Protein AF-A0A1V3L0E7-F1 (afdb_monomer)

Foldseek 3Di:
DDDDDDVPVVVVVVVVVVVLVVLLVLLVVLLVVLVVLCVVPVCLLPLAQDPDPSNVSLVSSLVSLVSSLVSLVVSVVVPPVVSPVVNLLSLLVNQLSCLSVVNHCPPPVSVVSLVVQVPDPQLASQLSSLQSVLVCLCVVRRHRNDLVSSLVSLVSSQVSVYDPCVSVCSNCVSVVNLLVVLVVVVVVPDPVSVVVNVVSVVVVVD

Organism: NCBI:txid1906745

Sequence (206 aa):
MMKTFNSLKAFFVVFAFCSFSAIAQTADELFKQAEDIISNKAYIISISIPEGGDREIFYEMLRLYEQAFVLYQKADEKGHGKTKEEELKAKSRLLFFKRTEGKCFHSPIMESYRKEIMDSMYSDIKAELLYDEGFDYEGGFCTMKNLGAAIMRYEESCYFGGKEHLSCVMADDLKGKKARVYRKKCELGDSSACMIYSSIYQKYDK

Nearest PDB structures (foldseek):
  7v6p-assembly1_A-2  TM=4.952E-01  e=1.195E+00  Homo sapiens

Structure (mmCIF, N/CA/C/O backbone):
data_AF-A0A1V3L0E7-F1
#
_entry.id   AF-A0A1V3L0E7-F1
#
loop_
_atom_site.group_PDB
_atom_site.id
_atom_site.type_symbol
_atom_site.label_atom_id
_atom_site.label_alt_id
_atom_site.label_comp_id
_atom_site.label_asym_id
_atom_site.label_entity_id
_atom_site.label_seq_id
_atom_site.pdbx_PDB_ins_code
_atom_site.Cartn_x
_atom_site.Cartn_y
_atom_site.Cartn_z
_atom_site.occupancy
_atom_site.B_iso_or_equiv
_atom_site.auth_seq_id
_atom_site.auth_comp_id
_atom_site.auth_asym_id
_atom_site.auth_atom_id
_atom_site.pdbx_PDB_model_num
ATOM 1 N N . MET A 1 1 ? -49.444 5.329 45.427 1.00 40.28 1 MET A N 1
ATOM 2 C CA . MET A 1 1 ? -48.297 4.394 45.377 1.00 40.28 1 MET A CA 1
ATOM 3 C C . MET A 1 1 ? -47.823 4.295 43.935 1.00 40.28 1 MET A C 1
ATOM 5 O O . MET A 1 1 ? -48.555 3.781 43.099 1.00 40.28 1 MET A O 1
ATOM 9 N N . MET A 1 2 ? -46.664 4.888 43.636 1.00 32.50 2 MET A N 1
ATOM 10 C CA . MET A 1 2 ? -46.062 4.944 42.298 1.00 32.50 2 MET A CA 1
ATOM 11 C C . MET A 1 2 ? -45.525 3.570 41.877 1.00 32.50 2 MET A C 1
ATOM 13 O O . MET A 1 2 ? -44.736 2.965 42.597 1.00 32.50 2 MET A O 1
ATOM 17 N N . LYS A 1 3 ? -45.919 3.110 40.683 1.00 40.97 3 LYS A N 1
ATOM 18 C CA . LYS A 1 3 ? -45.220 2.068 39.920 1.00 40.97 3 LYS A CA 1
ATOM 19 C C . LYS A 1 3 ? -44.270 2.751 38.938 1.00 40.97 3 LYS A C 1
ATOM 21 O O . LYS A 1 3 ? -44.702 3.127 37.857 1.00 40.97 3 LYS A O 1
ATOM 26 N N . THR A 1 4 ? -42.994 2.881 39.281 1.00 42.28 4 THR A N 1
ATOM 27 C CA . THR A 1 4 ? -41.939 3.247 38.318 1.00 42.28 4 THR A CA 1
ATOM 28 C C . THR A 1 4 ? -40.601 2.671 38.765 1.00 42.28 4 THR A C 1
ATOM 30 O O . THR A 1 4 ? -39.778 3.367 39.342 1.00 42.28 4 THR A O 1
ATOM 33 N N . PHE A 1 5 ? -40.374 1.391 38.494 1.00 42.59 5 PHE A N 1
ATOM 34 C CA . PHE A 1 5 ? -39.034 0.807 38.489 1.00 42.59 5 PHE A CA 1
ATOM 35 C C . PHE A 1 5 ? -38.997 -0.223 37.367 1.00 42.59 5 PHE A C 1
ATOM 37 O O . PHE A 1 5 ? -39.396 -1.359 37.574 1.00 42.59 5 PHE A O 1
ATOM 44 N N . ASN A 1 6 ? -38.627 0.218 36.161 1.00 45.06 6 ASN A N 1
ATOM 45 C CA . ASN A 1 6 ? -38.126 -0.647 35.079 1.00 45.06 6 ASN A CA 1
ATOM 46 C C . ASN A 1 6 ? -37.491 0.125 33.900 1.00 45.06 6 ASN A C 1
ATOM 48 O O . ASN A 1 6 ? -36.971 -0.501 32.984 1.00 45.06 6 ASN A O 1
ATOM 52 N N . SER A 1 7 ? -37.446 1.464 33.910 1.00 45.72 7 SER A N 1
ATOM 53 C CA . SER A 1 7 ? -36.835 2.256 32.826 1.00 45.72 7 SER A CA 1
ATOM 54 C C . SER A 1 7 ? -35.313 2.439 32.938 1.00 45.72 7 SER A C 1
ATOM 56 O O . SER A 1 7 ? -34.675 2.828 31.963 1.00 45.72 7 SER A O 1
ATOM 58 N N . LEU A 1 8 ? -34.699 2.134 34.088 1.00 39.06 8 LEU A N 1
ATOM 59 C CA . LEU A 1 8 ? -33.284 2.457 34.326 1.00 39.06 8 LEU A CA 1
ATOM 60 C C . LEU A 1 8 ? -32.295 1.506 33.625 1.00 39.06 8 LEU A C 1
ATOM 62 O O . LEU A 1 8 ? -31.175 1.903 33.320 1.00 39.06 8 LEU A O 1
ATOM 66 N N . LYS A 1 9 ? -32.699 0.263 33.324 1.00 37.19 9 LYS A N 1
ATOM 67 C CA . LYS A 1 9 ? -31.838 -0.700 32.608 1.00 37.19 9 LYS A CA 1
ATOM 68 C C . LYS A 1 9 ? -31.820 -0.482 31.091 1.00 37.19 9 LYS A C 1
ATOM 70 O O . LYS A 1 9 ? -30.821 -0.794 30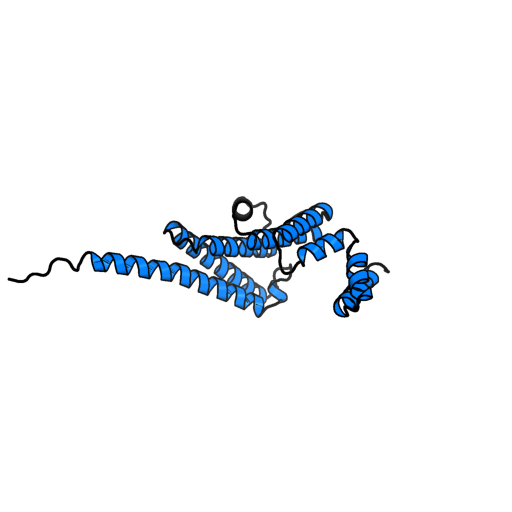.456 1.00 37.19 9 LYS A O 1
ATOM 75 N N . ALA A 1 10 ? -32.875 0.100 30.520 1.00 41.94 10 ALA A N 1
ATOM 76 C CA . ALA A 1 10 ? -32.934 0.403 29.089 1.00 41.94 10 ALA A CA 1
ATOM 77 C C . ALA A 1 10 ? -32.063 1.618 28.704 1.00 41.94 10 ALA A C 1
ATOM 79 O O . ALA A 1 10 ? -31.537 1.671 27.597 1.00 41.94 10 ALA A O 1
ATOM 80 N N . PHE A 1 11 ? -31.843 2.559 29.630 1.00 37.22 11 PHE A N 1
ATOM 81 C CA . PHE A 1 11 ? -31.055 3.769 29.366 1.00 37.22 11 PHE A CA 1
ATOM 82 C C . PHE A 1 11 ? -29.544 3.508 29.236 1.00 37.22 11 PHE A C 1
ATOM 84 O O . PHE A 1 11 ? -28.876 4.147 28.426 1.00 37.22 11 PHE A O 1
ATOM 91 N N . PHE A 1 12 ? -29.003 2.529 29.971 1.00 38.22 12 PHE A N 1
ATOM 92 C CA . PHE A 1 12 ? -27.580 2.170 29.879 1.00 38.22 12 PHE A CA 1
ATOM 93 C C . PHE A 1 12 ? -27.229 1.389 28.609 1.00 38.22 12 PHE A C 1
ATOM 95 O O . PHE A 1 12 ? -26.117 1.515 28.102 1.00 38.22 12 PHE A O 1
ATOM 102 N N . VAL A 1 13 ? -28.180 0.632 28.055 1.00 40.25 13 VAL A N 1
ATOM 103 C CA . VAL A 1 13 ? -27.964 -0.088 26.794 1.00 40.25 13 VAL A CA 1
ATOM 104 C C . VAL A 1 13 ? -27.984 0.884 25.610 1.00 40.25 13 VAL A C 1
ATOM 106 O O . VAL A 1 13 ? -27.197 0.721 24.697 1.00 40.25 13 VAL A O 1
ATOM 109 N N . VAL A 1 14 ? -28.767 1.964 25.629 1.00 41.78 14 VAL A N 1
ATOM 110 C CA . VAL A 1 14 ? -28.781 2.925 24.505 1.00 41.78 14 VAL A CA 1
ATOM 111 C C . VAL A 1 14 ? -27.539 3.839 24.487 1.00 41.78 14 VAL A C 1
ATOM 113 O O . VAL A 1 14 ? -27.023 4.147 23.417 1.00 41.78 14 VAL A O 1
ATOM 116 N N . PHE A 1 15 ? -26.981 4.215 25.645 1.00 41.91 15 PHE A N 1
ATOM 117 C CA . PHE A 1 15 ? -25.783 5.076 25.706 1.00 41.91 15 PHE A CA 1
ATOM 118 C C . PHE A 1 15 ? -24.478 4.371 25.301 1.00 41.91 15 PHE A C 1
ATOM 120 O O . PHE A 1 15 ? -23.565 5.002 24.759 1.00 41.91 15 PHE A O 1
ATOM 127 N N . ALA A 1 16 ? -24.386 3.059 25.531 1.00 46.19 16 ALA A N 1
ATOM 128 C CA . ALA A 1 16 ? -23.234 2.274 25.105 1.00 46.19 16 ALA A CA 1
ATOM 129 C C . ALA A 1 16 ? -23.175 2.182 23.570 1.00 46.19 16 ALA A C 1
ATOM 131 O O . ALA A 1 16 ? -22.144 2.466 22.980 1.00 46.19 16 ALA A O 1
ATOM 132 N N . PHE A 1 17 ? -24.295 1.914 22.895 1.00 45.59 17 PHE A N 1
ATOM 133 C CA . PHE A 1 17 ? -24.288 1.746 21.437 1.00 45.59 17 PHE A CA 1
ATOM 134 C C . PHE A 1 17 ? -24.049 3.056 20.662 1.00 45.59 17 PHE A C 1
ATOM 136 O O . PHE A 1 17 ? -23.394 3.023 19.623 1.00 45.59 17 PHE A O 1
ATOM 143 N N . CYS A 1 18 ? -24.488 4.210 21.181 1.00 49.59 18 CYS A N 1
ATOM 144 C CA . CYS A 1 18 ? -24.253 5.510 20.532 1.00 49.59 18 CYS A CA 1
ATOM 145 C C . CYS A 1 18 ? -22.807 6.018 20.659 1.00 49.59 18 CYS A C 1
ATOM 147 O O . CYS A 1 18 ? -22.344 6.786 19.818 1.00 49.59 18 CYS A O 1
ATOM 149 N N . SER A 1 19 ? -22.084 5.623 21.711 1.00 56.09 19 SER A N 1
ATOM 150 C CA . SER A 1 19 ? -20.707 6.089 21.931 1.00 56.09 19 SER A CA 1
ATOM 151 C C . SER A 1 19 ? -19.682 5.336 21.080 1.00 56.09 19 SER A C 1
ATOM 153 O O . SER A 1 19 ? -18.615 5.872 20.788 1.00 56.09 19 SER A O 1
ATOM 155 N N . PHE A 1 20 ? -20.003 4.122 20.628 1.00 61.75 20 PHE A N 1
ATOM 156 C CA . PHE A 1 20 ? -19.089 3.323 19.814 1.00 61.75 20 PHE A CA 1
ATOM 157 C C . PHE A 1 20 ? -19.222 3.581 18.309 1.00 61.75 20 PHE A C 1
ATOM 159 O O . PHE A 1 20 ? -18.204 3.634 17.621 1.00 61.75 20 PHE A O 1
ATOM 166 N N . SER A 1 21 ? -20.435 3.853 17.809 1.00 70.06 21 SER A N 1
ATOM 167 C CA . SER A 1 21 ? -20.624 4.344 16.434 1.00 70.06 21 SER A CA 1
ATOM 168 C C . SER A 1 21 ? -19.903 5.674 16.205 1.00 70.06 21 SER A C 1
ATOM 170 O O . SER A 1 21 ? -19.357 5.891 15.130 1.00 70.06 21 SER A O 1
ATOM 172 N N . ALA A 1 22 ? -19.837 6.524 17.236 1.00 81.88 22 ALA A N 1
ATOM 173 C CA . ALA A 1 22 ? -19.104 7.783 17.182 1.00 81.88 22 ALA A CA 1
ATOM 174 C C . ALA A 1 22 ? -17.588 7.577 17.007 1.00 81.88 22 ALA A C 1
ATOM 176 O O . ALA A 1 22 ? -16.974 8.313 16.249 1.00 81.88 22 ALA A O 1
ATOM 177 N N . ILE A 1 23 ? -16.984 6.561 17.643 1.00 84.25 23 ILE A N 1
ATOM 178 C CA . ILE A 1 23 ? -15.541 6.281 17.506 1.00 84.25 23 ILE A CA 1
ATOM 179 C C . ILE A 1 23 ? -15.193 5.872 16.071 1.00 84.25 23 ILE A C 1
ATOM 181 O O . ILE A 1 23 ? -14.248 6.414 15.504 1.00 84.25 23 ILE A O 1
ATOM 185 N N . ALA A 1 24 ? -15.951 4.936 15.490 1.00 84.31 24 ALA A N 1
ATOM 186 C CA . ALA A 1 24 ? -15.734 4.503 14.110 1.00 84.31 24 ALA A CA 1
ATOM 187 C C . ALA A 1 24 ? -15.989 5.649 13.119 1.00 84.31 24 ALA A C 1
ATOM 189 O O . ALA A 1 24 ? -15.183 5.873 12.227 1.00 84.31 24 ALA A O 1
ATOM 190 N N . GLN A 1 25 ? -17.038 6.446 13.341 1.00 87.75 25 GLN A N 1
ATOM 191 C CA . GLN A 1 25 ? -17.317 7.617 12.512 1.00 87.75 25 GLN A CA 1
ATOM 192 C C . GLN A 1 25 ? -16.195 8.665 12.587 1.00 87.75 25 GLN A C 1
ATOM 194 O O . GLN A 1 25 ? -15.786 9.201 11.563 1.00 87.75 25 GLN A O 1
ATOM 199 N N . THR A 1 26 ? -15.654 8.942 13.778 1.00 90.56 26 THR A N 1
ATOM 200 C CA . THR A 1 26 ? -14.492 9.834 13.912 1.00 90.56 26 THR A CA 1
ATOM 201 C C . THR A 1 26 ? -13.269 9.262 13.192 1.00 90.56 26 THR A C 1
ATOM 203 O O . THR A 1 26 ? -12.513 10.020 12.591 1.00 90.56 26 THR A O 1
ATOM 206 N N . ALA A 1 27 ? -13.068 7.941 13.218 1.00 90.62 27 ALA A N 1
ATOM 207 C CA . ALA A 1 27 ? -11.997 7.301 12.457 1.00 90.62 27 ALA A CA 1
ATOM 208 C C . ALA A 1 27 ? -12.174 7.517 10.943 1.00 90.62 27 ALA A C 1
ATOM 210 O O . ALA A 1 27 ? -11.227 7.957 10.291 1.00 90.62 27 ALA A O 1
ATOM 211 N N . ASP A 1 28 ? -13.387 7.313 10.419 1.00 90.81 28 ASP A N 1
ATOM 212 C CA . ASP A 1 28 ? -13.727 7.543 9.007 1.00 90.81 28 ASP A CA 1
ATOM 213 C C . ASP A 1 28 ? -13.493 9.004 8.594 1.00 90.81 28 ASP A C 1
ATOM 215 O O . ASP A 1 28 ? -12.938 9.280 7.530 1.00 90.81 28 ASP A O 1
ATOM 219 N N . GLU A 1 29 ? -13.878 9.958 9.444 1.00 93.56 29 GLU A N 1
ATOM 220 C CA . GLU A 1 29 ? -13.678 11.389 9.197 1.00 93.56 29 GLU A CA 1
ATOM 221 C C . GLU A 1 29 ? -12.192 11.764 9.136 1.00 93.56 29 GLU A C 1
ATOM 223 O O . GLU A 1 29 ? -11.791 12.531 8.259 1.00 93.56 29 GLU A O 1
ATOM 228 N N . LEU A 1 30 ? -11.364 11.218 10.031 1.00 93.81 30 LEU A N 1
ATOM 229 C CA . LEU A 1 30 ? -9.916 11.453 10.029 1.00 93.81 30 LEU A CA 1
ATOM 230 C C . LEU A 1 30 ? -9.234 10.787 8.832 1.00 93.81 30 LEU A C 1
ATOM 232 O O . LEU A 1 30 ? -8.379 11.403 8.196 1.00 93.81 30 LEU A O 1
ATOM 236 N N . PHE A 1 31 ? -9.625 9.553 8.503 1.00 92.06 31 PHE A N 1
ATOM 237 C CA . PHE A 1 31 ? -9.117 8.846 7.330 1.00 92.06 31 PHE A CA 1
ATOM 238 C C . PHE A 1 31 ? -9.435 9.628 6.054 1.00 92.06 31 PHE A C 1
ATOM 240 O O . PHE A 1 31 ? -8.552 9.881 5.237 1.00 92.06 31 PHE A O 1
ATOM 247 N N . LYS A 1 32 ? -10.680 10.096 5.914 1.00 92.69 32 LYS A N 1
ATOM 248 C CA . LYS A 1 32 ? -11.097 10.908 4.771 1.00 92.69 32 LYS A CA 1
ATOM 249 C C . LYS A 1 32 ? -10.327 12.224 4.678 1.00 92.69 32 LYS A C 1
ATOM 251 O O . LYS A 1 32 ? -9.909 12.587 3.587 1.00 92.69 32 LYS A O 1
ATOM 256 N N . GLN A 1 33 ? -10.084 12.908 5.797 1.00 92.81 33 GLN A N 1
ATOM 257 C CA . GLN A 1 33 ? -9.249 14.116 5.799 1.00 92.81 33 GLN A CA 1
ATOM 258 C C . GLN A 1 33 ? -7.833 13.836 5.275 1.00 92.81 33 GLN A C 1
ATOM 260 O O . GLN A 1 33 ? -7.290 14.645 4.524 1.00 92.81 33 GLN A O 1
ATOM 265 N N . ALA A 1 34 ? -7.247 12.686 5.618 1.00 90.31 34 ALA A N 1
ATOM 266 C CA . ALA A 1 34 ? -5.948 12.285 5.085 1.00 90.31 34 ALA A CA 1
ATOM 267 C C . ALA A 1 34 ? -5.998 12.032 3.562 1.00 90.31 34 ALA A C 1
ATOM 269 O O . ALA A 1 34 ? -5.144 12.535 2.829 1.00 90.31 34 ALA A O 1
ATOM 270 N N . GLU A 1 35 ? -7.022 11.328 3.066 1.00 89.06 35 GLU A N 1
ATOM 271 C CA . GLU A 1 35 ? -7.231 11.098 1.623 1.00 89.06 35 GLU A CA 1
ATOM 272 C C . GLU A 1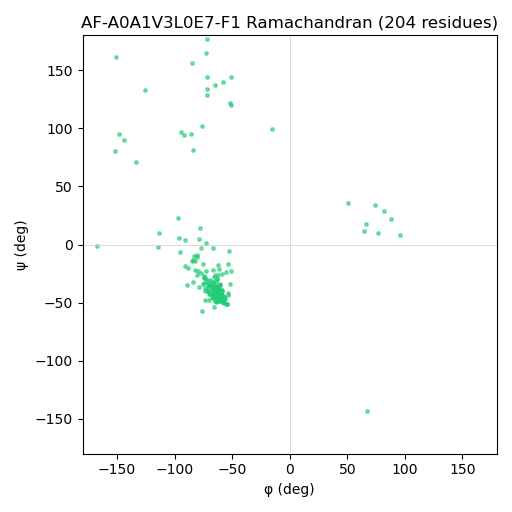 35 ? -7.503 12.401 0.848 1.00 89.06 35 GLU A C 1
ATOM 274 O O . GLU A 1 35 ? -7.031 12.575 -0.281 1.00 89.06 35 GLU A O 1
ATOM 279 N N . ASP A 1 36 ? -8.216 13.351 1.456 1.00 88.81 36 ASP A N 1
ATOM 280 C CA . ASP A 1 36 ? -8.482 14.669 0.877 1.00 88.81 36 ASP A CA 1
ATOM 281 C C . ASP A 1 36 ? -7.185 15.489 0.753 1.00 88.81 36 ASP A C 1
ATOM 283 O O . ASP A 1 36 ? -6.989 16.184 -0.248 1.00 88.81 36 ASP A O 1
ATOM 287 N N . ILE A 1 37 ? -6.259 15.386 1.717 1.00 85.31 37 ILE A N 1
ATOM 288 C CA . ILE A 1 37 ? -4.926 16.002 1.606 1.00 85.31 37 ILE A CA 1
ATOM 289 C C . ILE A 1 37 ? -4.183 15.436 0.391 1.00 85.31 37 ILE A C 1
ATOM 291 O O . ILE A 1 37 ? -3.673 16.209 -0.420 1.00 85.31 37 ILE A O 1
ATOM 295 N N . ILE A 1 38 ? -4.166 14.112 0.220 1.00 79.31 38 ILE A N 1
ATOM 296 C CA . ILE A 1 38 ? -3.487 13.444 -0.904 1.00 79.31 38 ILE A CA 1
ATOM 297 C C . ILE A 1 38 ? -4.089 13.871 -2.242 1.00 79.31 38 ILE A C 1
ATOM 299 O O . ILE A 1 38 ? -3.364 14.269 -3.156 1.00 79.31 38 ILE A O 1
ATOM 303 N N . SER A 1 39 ? -5.417 13.827 -2.347 1.00 77.00 39 SER A N 1
ATOM 304 C CA . SER A 1 39 ? -6.147 14.142 -3.579 1.00 77.00 39 SER A CA 1
ATOM 305 C C . SER A 1 39 ? -5.916 15.586 -4.030 1.00 77.00 39 SER A C 1
ATOM 307 O O . SER A 1 39 ? -5.803 15.857 -5.224 1.00 77.00 39 SER A O 1
ATOM 309 N N . ASN A 1 40 ? -5.782 16.513 -3.079 1.00 73.94 40 ASN A N 1
ATOM 310 C CA . ASN A 1 40 ? -5.521 17.925 -3.360 1.00 73.94 40 ASN A CA 1
ATOM 311 C C . ASN A 1 40 ? -4.029 18.249 -3.554 1.00 73.94 40 ASN A C 1
ATOM 313 O O . ASN A 1 40 ? -3.696 19.334 -4.038 1.00 73.94 40 ASN A O 1
ATOM 317 N N . LYS A 1 41 ? -3.119 17.339 -3.182 1.00 66.19 41 LYS A N 1
ATOM 318 C CA . LYS A 1 41 ? -1.664 17.553 -3.172 1.00 66.19 41 LYS A CA 1
ATOM 319 C C . LYS A 1 41 ? -0.930 16.378 -3.823 1.00 66.19 41 LYS A C 1
ATOM 321 O O . LYS A 1 41 ? -0.198 15.640 -3.169 1.00 66.19 41 LYS A O 1
ATOM 326 N N . ALA A 1 42 ? -1.056 16.258 -5.147 1.00 53.47 42 ALA A N 1
ATOM 327 C CA . ALA A 1 42 ? -0.481 15.166 -5.947 1.00 53.47 42 ALA A CA 1
ATOM 328 C C . ALA A 1 42 ? 1.030 14.898 -5.726 1.00 53.47 42 ALA A C 1
ATOM 330 O O . ALA A 1 42 ? 1.493 13.785 -5.968 1.00 53.47 42 ALA A O 1
ATOM 331 N N . TYR A 1 43 ? 1.807 15.877 -5.242 1.00 55.19 43 TYR A N 1
ATOM 332 C CA . TYR A 1 43 ? 3.237 15.708 -4.945 1.00 55.19 43 TYR A CA 1
ATOM 333 C C . TYR A 1 43 ? 3.524 14.922 -3.654 1.00 55.19 43 TYR A C 1
ATOM 335 O O . TYR A 1 43 ? 4.638 14.429 -3.498 1.00 55.19 43 TYR A O 1
ATOM 343 N N . ILE A 1 44 ? 2.560 14.756 -2.740 1.00 56.75 44 ILE A N 1
ATOM 344 C CA . ILE A 1 44 ? 2.723 13.958 -1.504 1.00 56.75 44 ILE A CA 1
ATOM 345 C C . ILE A 1 44 ? 2.907 12.464 -1.820 1.00 56.75 44 ILE A C 1
ATOM 347 O O . ILE A 1 44 ? 3.492 11.717 -1.041 1.00 56.75 44 ILE A O 1
ATOM 351 N N . ILE A 1 45 ? 2.466 12.042 -3.007 1.00 56.19 45 ILE A N 1
ATOM 352 C CA . ILE A 1 45 ? 2.641 10.687 -3.542 1.00 56.19 45 ILE A CA 1
ATOM 353 C C . ILE A 1 45 ? 4.056 10.509 -4.138 1.00 56.19 45 ILE A C 1
ATOM 355 O O . ILE A 1 45 ? 4.456 9.397 -4.480 1.00 56.19 45 ILE A O 1
ATOM 359 N N . SER A 1 46 ? 4.845 11.587 -4.267 1.00 52.50 46 SER A N 1
ATOM 360 C CA . SER A 1 46 ? 6.231 11.484 -4.724 1.00 52.50 46 SER A CA 1
ATOM 361 C C . SER A 1 46 ? 7.122 10.853 -3.648 1.00 52.50 46 SER A C 1
ATOM 363 O O . SER A 1 46 ? 6.944 11.038 -2.450 1.00 52.50 46 SER A O 1
ATOM 365 N N .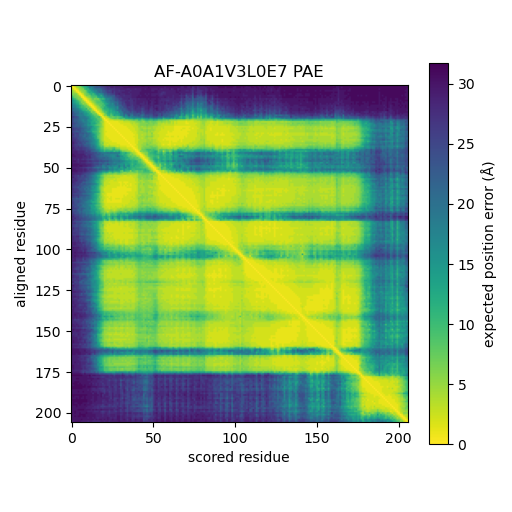 ILE A 1 47 ? 8.091 10.063 -4.101 1.00 52.62 47 ILE A N 1
ATOM 366 C CA . ILE A 1 47 ? 8.900 9.103 -3.325 1.00 52.62 47 ILE A CA 1
ATOM 367 C C . ILE A 1 47 ? 10.006 9.805 -2.512 1.00 52.62 47 ILE A C 1
ATOM 369 O O . ILE A 1 47 ? 10.964 9.198 -2.041 1.00 52.62 47 ILE A O 1
ATOM 373 N N . SER A 1 48 ? 9.894 11.119 -2.379 1.00 56.06 48 SER A N 1
ATOM 374 C CA . SER A 1 48 ? 10.799 11.995 -1.657 1.00 56.06 48 SER A CA 1
ATOM 375 C C . SER A 1 48 ? 9.975 12.776 -0.651 1.00 56.06 48 SER A C 1
ATOM 377 O O . SER A 1 48 ? 8.937 13.327 -1.016 1.00 56.06 48 SER A O 1
ATOM 379 N N . ILE A 1 49 ? 10.446 12.844 0.598 1.00 57.03 49 ILE A N 1
ATOM 380 C CA . ILE A 1 49 ? 9.844 13.718 1.608 1.00 57.03 49 ILE A CA 1
ATOM 381 C C . ILE A 1 49 ? 9.758 15.125 1.002 1.00 57.03 49 ILE A C 1
ATOM 383 O O . ILE A 1 49 ? 10.802 15.660 0.618 1.00 57.03 49 ILE A O 1
ATOM 387 N N . PRO A 1 50 ? 8.560 15.722 0.907 1.00 59.19 50 PRO A N 1
ATOM 388 C CA . PRO A 1 50 ? 8.433 17.065 0.370 1.00 59.19 50 PRO A CA 1
ATOM 389 C C . PRO A 1 50 ? 9.275 18.052 1.194 1.00 59.19 50 PRO A C 1
ATOM 391 O O . PRO A 1 50 ? 9.345 17.946 2.422 1.00 59.19 50 PRO A O 1
ATOM 394 N N . GLU A 1 51 ? 9.947 18.995 0.538 1.00 57.69 51 GLU A N 1
ATOM 395 C CA . GLU A 1 51 ? 10.738 20.027 1.216 1.00 57.69 51 GLU A CA 1
ATOM 396 C C . GLU A 1 51 ? 9.864 21.228 1.628 1.00 57.69 51 GLU A C 1
ATOM 398 O O . GLU A 1 51 ? 8.812 21.490 1.049 1.00 57.69 51 GLU A O 1
ATOM 403 N N . GLY A 1 52 ? 10.297 21.993 2.635 1.00 61.41 52 GLY A N 1
ATOM 404 C CA . GLY A 1 52 ? 9.601 23.217 3.055 1.00 61.41 52 GLY A CA 1
ATOM 405 C C . GLY A 1 52 ? 8.213 22.971 3.667 1.00 61.41 52 GLY A C 1
ATOM 406 O O . GLY A 1 52 ? 8.019 22.004 4.402 1.00 61.41 52 GLY A O 1
ATOM 407 N N . GLY A 1 53 ? 7.249 23.860 3.389 1.00 56.62 53 GLY A N 1
ATOM 408 C CA . GLY A 1 53 ? 5.887 23.806 3.957 1.00 56.62 53 GLY A CA 1
ATOM 409 C C . GLY A 1 53 ? 5.088 22.551 3.581 1.00 56.62 53 GLY A C 1
ATOM 410 O O . GLY A 1 53 ? 4.146 22.171 4.269 1.00 56.62 53 GLY A O 1
ATOM 411 N N . ASP A 1 54 ? 5.514 21.845 2.538 1.00 71.75 54 ASP A N 1
ATOM 412 C CA . ASP A 1 54 ? 4.910 20.590 2.101 1.00 71.75 54 ASP A CA 1
ATOM 413 C C . ASP A 1 54 ? 5.226 19.419 3.045 1.00 71.75 54 ASP A C 1
ATOM 415 O O . ASP A 1 54 ? 4.473 18.444 3.128 1.00 71.75 54 ASP A O 1
ATOM 419 N N . ARG A 1 55 ? 6.313 19.538 3.814 1.00 76.56 55 ARG A N 1
ATOM 420 C CA . ARG A 1 55 ? 6.705 18.569 4.838 1.00 76.56 55 ARG A CA 1
ATOM 421 C C . ARG A 1 55 ? 5.722 18.532 6.004 1.00 76.56 55 ARG A C 1
ATOM 423 O O . ARG A 1 55 ? 5.436 17.464 6.538 1.00 76.56 55 ARG A O 1
ATOM 430 N N . GLU A 1 56 ? 5.221 19.694 6.412 1.00 82.62 56 GLU A N 1
ATOM 431 C CA . GLU A 1 56 ? 4.271 19.812 7.522 1.00 82.62 56 GLU A CA 1
ATOM 432 C C . GLU A 1 56 ? 2.936 19.159 7.160 1.00 82.62 56 GLU A C 1
ATOM 434 O O . GLU A 1 56 ? 2.410 18.367 7.938 1.00 82.62 56 GLU A O 1
ATOM 439 N N . ILE A 1 57 ? 2.459 19.397 5.935 1.00 83.06 57 ILE A N 1
ATOM 440 C CA . ILE A 1 57 ? 1.238 18.786 5.391 1.00 83.06 57 ILE A CA 1
ATOM 441 C C . ILE A 1 57 ? 1.379 17.259 5.321 1.00 83.06 57 ILE A C 1
ATOM 443 O O . ILE A 1 57 ? 0.461 16.525 5.689 1.00 83.06 57 ILE A O 1
ATOM 447 N N . PHE A 1 58 ? 2.543 16.761 4.895 1.00 82.88 58 PHE A N 1
ATOM 448 C CA . PHE A 1 58 ? 2.831 15.327 4.885 1.00 82.88 58 PHE A CA 1
ATOM 449 C C . PHE A 1 58 ? 2.746 14.707 6.292 1.00 82.88 58 PHE A C 1
ATOM 451 O O . PHE A 1 58 ? 2.099 13.675 6.484 1.00 82.88 58 PHE A O 1
ATOM 458 N N . TYR A 1 59 ? 3.355 15.340 7.299 1.00 85.88 59 TYR A N 1
ATOM 459 C CA . TYR A 1 59 ? 3.284 14.841 8.675 1.00 85.88 59 TYR A CA 1
ATOM 460 C C . TYR A 1 59 ? 1.890 14.982 9.291 1.00 85.88 59 TYR A C 1
ATOM 462 O O . TYR A 1 59 ? 1.496 14.144 10.103 1.00 85.88 59 TYR A O 1
ATOM 470 N N . GLU A 1 60 ? 1.120 15.996 8.899 1.00 89.31 60 GLU A N 1
ATOM 471 C CA . GLU A 1 60 ? -0.281 16.117 9.288 1.00 89.31 60 GLU A CA 1
ATOM 472 C C . GLU A 1 60 ? -1.113 14.952 8.744 1.00 89.31 60 GLU A C 1
ATOM 474 O O . GLU A 1 60 ? -1.809 14.295 9.518 1.00 89.31 60 GLU A O 1
ATOM 479 N N . MET A 1 61 ? -0.981 14.634 7.456 1.00 89.25 61 MET A N 1
ATOM 480 C CA . MET A 1 61 ? -1.630 13.472 6.844 1.00 89.25 61 MET A CA 1
ATOM 481 C C . MET A 1 61 ? -1.233 12.167 7.554 1.00 89.25 61 MET A C 1
ATOM 483 O O . MET A 1 61 ? -2.105 11.375 7.912 1.00 89.25 61 MET A O 1
ATOM 487 N N . LEU A 1 62 ? 0.060 11.946 7.816 1.00 88.19 62 LEU A N 1
ATOM 488 C CA . LEU A 1 62 ? 0.523 10.772 8.568 1.00 88.19 62 LEU A CA 1
ATOM 489 C C . LEU A 1 62 ? -0.135 10.676 9.947 1.00 88.19 62 LEU A C 1
ATOM 491 O O . LEU A 1 62 ? -0.632 9.615 10.325 1.00 88.19 62 LEU A O 1
ATOM 495 N N . ARG A 1 63 ? -0.178 11.790 10.684 1.00 91.62 63 ARG A N 1
ATOM 496 C CA . ARG A 1 63 ? -0.814 11.863 12.003 1.00 91.62 63 ARG A CA 1
ATOM 497 C C . ARG A 1 63 ? -2.303 11.525 11.925 1.00 91.62 63 ARG A C 1
ATOM 499 O O . ARG A 1 63 ? -2.806 10.840 12.813 1.00 91.62 63 ARG A O 1
ATOM 506 N N . LEU A 1 64 ? -3.008 11.987 10.893 1.00 93.81 64 LEU A N 1
ATOM 507 C CA . LEU A 1 64 ? -4.425 11.674 10.684 1.00 93.81 64 LEU A CA 1
ATOM 508 C C . LEU A 1 64 ? -4.640 10.170 10.463 1.00 93.81 64 LEU A C 1
ATOM 510 O O . LEU A 1 64 ? -5.496 9.588 11.129 1.00 93.81 64 LEU A O 1
ATOM 514 N N . TYR A 1 65 ? -3.820 9.517 9.632 1.00 92.44 65 TYR A N 1
ATOM 515 C CA . TYR A 1 65 ? -3.877 8.059 9.471 1.00 92.44 65 TYR A CA 1
ATOM 516 C C . TYR A 1 65 ? -3.573 7.306 10.768 1.00 92.44 65 TYR A C 1
ATOM 518 O O . TYR A 1 65 ? -4.262 6.339 11.084 1.00 92.44 65 TYR A O 1
ATOM 526 N N . GLU A 1 66 ? -2.572 7.739 11.543 1.00 92.06 66 GLU A N 1
ATOM 527 C CA . GLU A 1 66 ? -2.245 7.119 12.834 1.00 92.06 66 GLU A CA 1
ATOM 528 C C . GLU A 1 66 ? -3.407 7.237 13.828 1.00 92.06 66 GLU A C 1
ATOM 530 O O . GLU A 1 66 ? -3.734 6.274 14.525 1.00 92.06 66 GLU A O 1
ATOM 535 N N . GLN A 1 67 ? -4.065 8.397 13.878 1.00 93.75 67 GLN A N 1
ATOM 536 C CA . GLN A 1 67 ? -5.230 8.609 14.735 1.00 93.75 67 GLN A CA 1
ATOM 537 C C . GLN A 1 67 ? -6.427 7.768 14.290 1.00 93.75 67 GLN A C 1
ATOM 539 O O . GLN A 1 67 ? -7.042 7.115 15.135 1.00 93.75 67 GLN A O 1
ATOM 544 N N . ALA A 1 68 ? -6.730 7.740 12.989 1.00 92.62 68 ALA A N 1
ATOM 545 C CA . ALA A 1 68 ? -7.788 6.901 12.433 1.00 92.62 68 ALA A CA 1
ATOM 546 C C . ALA A 1 68 ? -7.541 5.422 12.761 1.00 92.62 68 ALA A C 1
ATOM 548 O O . ALA A 1 68 ? -8.414 4.758 13.315 1.00 92.62 68 ALA A O 1
ATOM 549 N N . PHE A 1 69 ? -6.319 4.935 12.533 1.00 92.25 69 PHE A N 1
ATOM 550 C CA . PHE A 1 69 ? -5.906 3.571 12.859 1.00 92.25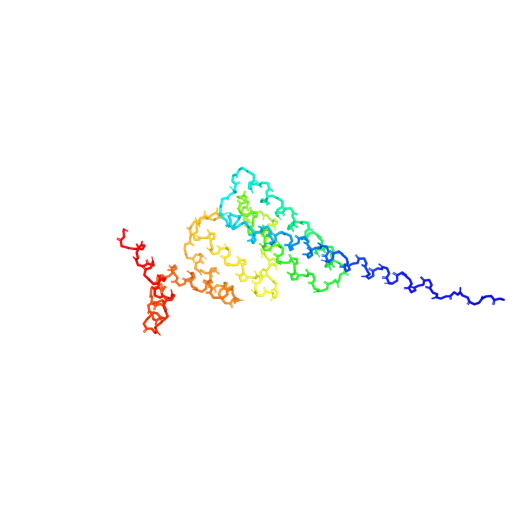 69 PHE A CA 1
ATOM 551 C C . PHE A 1 69 ? -6.156 3.212 14.333 1.00 92.25 69 PHE A C 1
ATOM 553 O O . PHE A 1 69 ? -6.814 2.211 14.618 1.00 92.25 69 PHE A O 1
ATOM 560 N N . VAL A 1 70 ? -5.702 4.043 15.278 1.00 91.56 70 VAL A N 1
ATOM 561 C CA . VAL A 1 70 ? -5.912 3.798 16.719 1.00 91.56 70 VAL A CA 1
ATOM 562 C C . VAL A 1 70 ? -7.401 3.761 17.078 1.00 91.56 70 VAL A C 1
ATOM 564 O O . VAL A 1 70 ? -7.813 2.997 17.954 1.00 91.56 70 VAL A O 1
ATOM 567 N N . LEU A 1 71 ? -8.227 4.590 16.436 1.00 91.25 71 LEU A N 1
ATOM 568 C CA . LEU A 1 71 ? -9.672 4.585 16.666 1.00 91.25 71 LEU A CA 1
ATOM 569 C C . LEU A 1 71 ? -10.343 3.345 16.067 1.00 91.25 71 LEU A C 1
ATOM 571 O O . LEU A 1 71 ? -11.193 2.761 16.739 1.00 91.25 71 LEU A O 1
ATOM 575 N N . TYR A 1 72 ? -9.926 2.894 14.880 1.00 91.38 72 TYR A N 1
ATOM 576 C CA . TYR A 1 72 ? -10.409 1.641 14.300 1.00 91.38 72 TYR A CA 1
ATOM 577 C C . TYR A 1 72 ? -10.081 0.439 15.184 1.00 91.38 72 TYR A C 1
ATOM 579 O O . TYR A 1 72 ? -10.978 -0.354 15.450 1.00 91.38 72 TYR A O 1
ATOM 587 N N . GLN A 1 73 ? -8.865 0.349 15.735 1.00 88.44 73 GLN A N 1
ATOM 588 C CA . GLN A 1 73 ? -8.511 -0.716 16.686 1.00 88.44 73 GLN A CA 1
ATOM 589 C C . GLN A 1 73 ? -9.429 -0.719 17.911 1.00 88.44 73 GLN A C 1
ATOM 591 O O . GLN A 1 73 ? -9.988 -1.748 18.281 1.00 88.44 73 GLN A O 1
ATOM 596 N N . LYS A 1 74 ? -9.653 0.456 18.511 1.00 88.38 74 LYS A N 1
ATOM 597 C CA . LYS A 1 74 ? -10.552 0.597 19.668 1.00 88.38 74 LYS A CA 1
ATOM 598 C C . LYS A 1 74 ? -12.002 0.253 19.343 1.00 88.38 74 LYS A C 1
ATOM 600 O O . LYS A 1 74 ? -12.750 -0.116 20.247 1.00 88.38 74 LYS A O 1
ATOM 605 N N . ALA A 1 75 ? -12.431 0.460 18.103 1.00 85.31 75 ALA A N 1
ATOM 606 C CA . ALA A 1 75 ? -13.771 0.110 17.656 1.00 85.31 75 ALA A CA 1
ATOM 607 C C . ALA A 1 75 ? -13.892 -1.400 17.367 1.00 85.31 75 ALA A C 1
ATOM 609 O O . ALA A 1 75 ? -14.907 -2.002 17.730 1.00 85.31 75 ALA A O 1
ATOM 610 N N . ASP A 1 76 ? -12.842 -2.021 16.821 1.00 83.50 76 ASP A N 1
ATOM 611 C CA . ASP A 1 76 ? -12.758 -3.464 16.555 1.00 83.50 76 ASP A CA 1
ATOM 612 C C . ASP A 1 76 ? -12.753 -4.288 17.847 1.00 83.50 76 ASP A C 1
ATOM 614 O O . ASP A 1 76 ? -13.568 -5.196 18.006 1.00 83.50 76 ASP A O 1
ATOM 618 N N . GLU A 1 77 ? -11.951 -3.884 18.841 1.00 83.00 77 GLU A N 1
ATOM 619 C CA . GLU A 1 77 ? -11.924 -4.482 20.189 1.00 83.00 77 GLU A CA 1
ATOM 620 C C . GLU A 1 77 ? -13.303 -4.499 20.868 1.00 83.00 77 GLU A C 1
ATOM 622 O O . GLU A 1 77 ? -13.570 -5.312 21.754 1.00 83.00 77 GLU A O 1
ATOM 627 N N . LYS A 1 78 ? -14.198 -3.599 20.451 1.00 79.25 78 LYS A N 1
ATOM 628 C CA . LYS A 1 78 ? -15.562 -3.469 20.973 1.00 79.25 78 LYS A CA 1
ATOM 629 C C . LYS A 1 78 ? -16.614 -4.193 20.128 1.00 79.25 78 LYS A C 1
ATOM 631 O O . LYS A 1 78 ? -17.799 -4.098 20.442 1.00 79.25 78 LYS A O 1
ATOM 636 N N . GLY A 1 79 ? -16.205 -4.941 19.100 1.00 70.88 79 GLY A N 1
ATOM 637 C CA . GLY A 1 79 ? -17.066 -5.839 18.327 1.00 70.88 79 GLY A CA 1
ATOM 638 C C . GLY A 1 79 ? -17.784 -5.201 17.134 1.00 70.88 79 GLY A C 1
ATOM 639 O O . GLY A 1 79 ? -18.800 -5.731 16.679 1.00 70.88 79 GLY A O 1
ATOM 640 N N . HIS A 1 80 ? -17.294 -4.080 16.602 1.00 66.69 80 HIS A N 1
ATOM 641 C CA . HIS A 1 80 ? -17.880 -3.453 15.415 1.00 66.69 80 HIS A CA 1
ATOM 642 C C . HIS A 1 80 ? -17.352 -4.092 14.127 1.00 66.69 80 HIS A C 1
ATOM 644 O O . HIS A 1 80 ? -16.513 -3.517 13.465 1.00 66.69 80 HIS A O 1
ATOM 650 N N . GLY A 1 81 ? -17.881 -5.239 13.695 1.00 56.31 81 GLY A N 1
ATOM 651 C CA . GLY A 1 81 ? -17.346 -6.019 12.557 1.00 56.31 81 GLY A CA 1
ATOM 652 C C . GLY A 1 81 ? -17.126 -5.315 11.194 1.00 56.31 81 GLY A C 1
ATOM 653 O O . GLY A 1 81 ? -16.565 -5.937 10.300 1.00 56.31 81 GLY A O 1
ATOM 654 N N . LYS A 1 82 ? -17.518 -4.042 11.010 1.00 63.28 82 LYS A N 1
ATOM 655 C CA . LYS A 1 82 ? -17.123 -3.200 9.859 1.00 63.28 82 LYS A CA 1
ATOM 656 C C . LYS A 1 82 ? -15.754 -2.514 10.012 1.00 63.28 82 LYS A C 1
ATOM 658 O O . LYS A 1 82 ? -15.262 -1.953 9.045 1.00 63.28 82 LYS A O 1
ATOM 663 N N . THR A 1 83 ? -15.134 -2.540 11.189 1.00 77.31 83 THR A N 1
ATOM 664 C CA . THR A 1 83 ? -13.910 -1.774 11.480 1.00 77.31 83 THR A CA 1
ATOM 665 C C . THR A 1 83 ? -12.644 -2.456 11.008 1.00 77.31 83 THR A C 1
ATOM 667 O O . THR A 1 83 ? -11.647 -1.774 10.803 1.00 77.31 83 THR A O 1
ATOM 670 N N . LYS A 1 84 ? -12.660 -3.781 10.807 1.00 88.44 84 LYS A N 1
ATOM 671 C CA . LYS A 1 84 ? -11.427 -4.503 10.492 1.00 88.44 84 LYS A CA 1
ATOM 672 C C . LYS A 1 84 ? -10.885 -4.198 9.100 1.00 88.44 84 LYS A C 1
ATOM 674 O O . LYS A 1 84 ? -9.680 -4.057 8.932 1.00 88.44 84 LYS A O 1
ATOM 679 N N . GLU A 1 85 ? -11.765 -4.100 8.110 1.00 90.50 85 GLU A N 1
ATOM 680 C CA . GLU A 1 85 ? -11.381 -3.714 6.750 1.00 90.50 85 GLU A CA 1
ATOM 681 C C . GLU A 1 85 ? -10.741 -2.318 6.740 1.00 90.50 85 GLU A C 1
ATOM 683 O O . GLU A 1 85 ? -9.643 -2.141 6.219 1.00 90.50 85 GLU A O 1
ATOM 688 N N . GLU A 1 86 ? -11.381 -1.349 7.396 1.00 91.00 86 GLU A N 1
ATOM 689 C CA . GLU A 1 86 ? -10.902 0.034 7.471 1.00 91.00 86 GLU A CA 1
ATOM 690 C C . GLU A 1 86 ? -9.616 0.172 8.305 1.00 91.00 86 GLU A C 1
ATOM 692 O O . GLU A 1 86 ? -8.696 0.898 7.924 1.00 91.00 86 GLU A O 1
ATOM 697 N N . GLU A 1 87 ? -9.475 -0.604 9.386 1.00 92.00 87 GLU A N 1
ATOM 698 C CA . GLU A 1 87 ? -8.216 -0.718 10.131 1.00 92.00 87 GLU A CA 1
ATOM 699 C C . GLU A 1 87 ? -7.076 -1.185 9.213 1.00 92.00 87 GLU A C 1
ATOM 701 O O . GLU A 1 87 ? -5.975 -0.628 9.242 1.00 92.00 87 GLU A O 1
ATOM 706 N N . LEU A 1 88 ? -7.328 -2.204 8.386 1.00 93.06 88 LEU A N 1
ATOM 707 C CA . LEU A 1 88 ? -6.337 -2.754 7.462 1.00 93.06 88 LEU A CA 1
ATOM 708 C C . LEU A 1 88 ? -6.026 -1.786 6.310 1.00 93.06 88 LEU A C 1
ATOM 710 O O . LEU A 1 88 ? -4.859 -1.683 5.924 1.00 93.06 88 LEU A O 1
ATOM 714 N N . LYS A 1 89 ? -7.007 -1.019 5.815 1.00 91.62 89 LYS A N 1
ATOM 715 C CA . LYS A 1 89 ? -6.776 0.080 4.856 1.00 91.62 89 LYS A CA 1
ATOM 716 C C . LYS A 1 89 ? -5.871 1.153 5.458 1.00 91.62 89 LYS A C 1
ATOM 718 O O . LYS A 1 89 ? -4.881 1.541 4.836 1.00 91.62 89 LYS A O 1
ATOM 723 N N . ALA A 1 90 ? -6.142 1.576 6.695 1.00 91.62 90 ALA A N 1
ATOM 724 C CA . ALA A 1 90 ? -5.295 2.524 7.419 1.00 91.62 90 ALA A CA 1
ATOM 725 C C . ALA A 1 90 ? -3.872 1.986 7.629 1.00 91.62 90 ALA A C 1
ATOM 727 O O . ALA A 1 90 ? -2.908 2.717 7.401 1.00 91.62 90 ALA A O 1
ATOM 728 N N . LYS A 1 91 ? -3.707 0.700 7.973 1.00 91.88 91 LYS A N 1
ATOM 729 C CA . LYS A 1 91 ? -2.378 0.062 8.042 1.00 91.88 91 LYS A CA 1
ATOM 730 C C . LYS A 1 91 ? -1.653 0.082 6.702 1.00 91.88 91 LYS A C 1
ATOM 732 O O . LYS A 1 91 ? -0.474 0.423 6.679 1.00 91.88 91 LYS A O 1
ATOM 737 N N . SER A 1 92 ? -2.336 -0.252 5.606 1.00 91.38 92 SER A N 1
ATOM 738 C CA . SER A 1 92 ? -1.757 -0.223 4.256 1.00 91.38 92 SER A CA 1
ATOM 739 C C . SER A 1 92 ? -1.238 1.177 3.901 1.00 91.38 92 SER A C 1
ATOM 741 O O . SER A 1 92 ? -0.076 1.342 3.529 1.00 91.38 92 SER A O 1
ATOM 743 N N . ARG A 1 93 ? -2.046 2.220 4.146 1.00 89.31 93 ARG A N 1
ATOM 744 C CA . ARG A 1 93 ? -1.641 3.624 3.949 1.00 89.31 93 ARG A CA 1
ATOM 745 C C . ARG A 1 93 ? -0.459 4.027 4.825 1.00 89.31 93 ARG A C 1
ATOM 747 O O . ARG A 1 93 ? 0.482 4.650 4.337 1.00 89.31 93 ARG A O 1
ATOM 754 N N . LEU A 1 94 ? -0.466 3.644 6.101 1.00 89.62 94 LEU A N 1
ATOM 755 C CA . LEU A 1 94 ? 0.661 3.902 6.995 1.00 89.62 94 LEU A CA 1
ATOM 756 C C . LEU A 1 94 ? 1.940 3.228 6.494 1.00 89.62 94 LEU A C 1
ATOM 758 O O . LEU A 1 94 ? 2.981 3.877 6.490 1.00 89.62 94 LEU A O 1
ATOM 762 N N . LEU A 1 95 ? 1.875 1.975 6.035 1.00 88.56 95 LEU A N 1
ATOM 763 C CA . LEU A 1 95 ? 3.024 1.277 5.449 1.00 88.56 95 LEU A CA 1
ATOM 764 C C . LEU A 1 95 ? 3.592 2.047 4.247 1.00 88.56 95 LEU A C 1
ATOM 766 O O . LEU A 1 95 ? 4.797 2.301 4.204 1.00 88.56 95 LEU A O 1
ATOM 770 N N . PHE A 1 96 ? 2.727 2.489 3.329 1.00 85.06 96 PHE A N 1
ATOM 771 C CA . PHE A 1 96 ? 3.118 3.282 2.159 1.00 85.06 96 PHE A CA 1
ATOM 772 C C . PHE A 1 96 ? 3.850 4.577 2.541 1.00 85.06 96 PHE A C 1
ATOM 774 O O . PHE A 1 96 ? 4.915 4.869 1.994 1.00 85.06 96 PHE A O 1
ATOM 781 N N . PHE A 1 97 ? 3.303 5.361 3.475 1.00 82.81 97 PHE A N 1
ATOM 782 C CA . PHE A 1 97 ? 3.844 6.688 3.793 1.00 82.81 97 PHE A CA 1
ATOM 783 C C . PHE A 1 97 ? 5.010 6.659 4.784 1.00 82.81 97 PHE A C 1
ATOM 785 O O . PHE A 1 97 ? 5.934 7.461 4.656 1.00 82.81 97 PHE A O 1
ATOM 792 N N . LYS A 1 98 ? 5.034 5.713 5.730 1.00 78.44 98 LYS A N 1
ATOM 793 C CA . LYS A 1 98 ? 6.202 5.495 6.606 1.00 78.44 98 LYS A CA 1
ATOM 794 C C . LYS A 1 98 ? 7.429 5.123 5.779 1.00 78.44 98 LYS A C 1
ATOM 796 O O . LYS A 1 98 ? 8.536 5.565 6.084 1.00 78.44 98 LYS A O 1
ATOM 801 N N . ARG A 1 99 ? 7.235 4.385 4.683 1.00 74.75 99 ARG A N 1
ATOM 802 C CA . ARG A 1 99 ? 8.285 4.156 3.691 1.00 74.75 99 ARG A CA 1
ATOM 803 C C . ARG A 1 99 ? 8.804 5.466 3.095 1.00 74.75 99 ARG A C 1
ATOM 805 O O . ARG A 1 99 ? 10.016 5.618 2.986 1.00 74.75 99 ARG A O 1
ATOM 812 N N . THR A 1 100 ? 7.932 6.408 2.732 1.00 69.69 100 THR A N 1
ATOM 813 C CA . THR A 1 100 ? 8.342 7.722 2.197 1.00 69.69 100 THR A CA 1
ATOM 814 C C . THR A 1 100 ? 9.150 8.536 3.217 1.00 69.69 100 THR A C 1
ATOM 816 O O . THR A 1 100 ? 10.017 9.313 2.829 1.00 69.69 100 THR A O 1
ATOM 819 N N . GLU A 1 101 ? 8.967 8.303 4.524 1.00 70.56 101 GLU A N 1
ATOM 820 C CA . GLU A 1 101 ? 9.852 8.826 5.585 1.00 70.56 101 GLU A CA 1
ATOM 821 C C . GLU A 1 101 ? 11.231 8.131 5.660 1.00 70.56 101 GLU A C 1
ATOM 823 O O . GLU A 1 101 ? 12.025 8.429 6.555 1.00 70.56 101 GLU A O 1
ATOM 828 N N . GLY A 1 102 ? 11.520 7.163 4.786 1.00 66.50 102 GLY A N 1
ATOM 829 C CA . GLY A 1 102 ? 12.713 6.314 4.848 1.00 66.50 102 GLY A CA 1
ATOM 830 C C . GLY A 1 102 ? 12.639 5.206 5.907 1.00 66.50 102 GLY A C 1
ATOM 831 O O . GLY A 1 102 ? 13.648 4.557 6.188 1.00 66.50 102 GLY A O 1
ATOM 832 N N . LYS A 1 103 ? 11.468 4.965 6.519 1.00 69.44 103 LYS A N 1
ATOM 833 C CA . LYS A 1 103 ? 11.255 3.867 7.477 1.00 69.44 103 LYS A CA 1
ATOM 834 C C . LYS A 1 103 ? 10.742 2.640 6.730 1.00 69.44 103 LYS A C 1
ATOM 836 O O . LYS A 1 103 ? 9.548 2.485 6.498 1.00 69.44 103 LYS A O 1
ATOM 841 N N . CYS A 1 104 ? 11.664 1.766 6.353 1.00 69.94 104 CYS A N 1
ATOM 842 C CA . CYS A 1 104 ? 11.353 0.560 5.592 1.00 69.94 104 CYS A CA 1
ATOM 843 C C . CYS A 1 104 ? 10.639 -0.521 6.411 1.00 69.94 104 CYS A C 1
ATOM 845 O O . CYS A 1 104 ? 10.654 -0.501 7.645 1.00 69.94 104 CYS A O 1
ATOM 847 N N . PHE A 1 105 ? 10.056 -1.500 5.707 1.00 65.88 105 PHE A N 1
ATOM 848 C CA . PHE A 1 105 ? 9.281 -2.610 6.281 1.00 65.88 105 PHE A CA 1
ATOM 849 C C . PHE A 1 105 ? 10.009 -3.409 7.368 1.00 65.88 105 PHE A C 1
ATOM 851 O O . PHE A 1 105 ? 9.358 -4.057 8.170 1.00 65.88 105 PHE A O 1
ATOM 858 N N . HIS A 1 106 ? 11.334 -3.295 7.474 1.00 68.75 106 HIS A N 1
ATOM 859 C CA . HIS A 1 106 ? 12.164 -4.007 8.447 1.00 68.75 106 HIS A CA 1
ATOM 860 C C . HIS A 1 106 ? 11.941 -3.626 9.921 1.00 68.75 106 HIS A C 1
ATOM 862 O O . HIS A 1 106 ? 12.563 -4.214 10.807 1.00 68.75 106 HIS A O 1
ATOM 868 N N . SER A 1 107 ? 11.074 -2.656 10.222 1.00 77.12 107 SER A N 1
ATOM 869 C CA . SER A 1 107 ? 10.622 -2.454 11.598 1.00 77.12 107 SER A CA 1
ATOM 870 C C . SER A 1 107 ? 9.668 -3.586 12.014 1.00 77.12 107 SER A C 1
ATOM 872 O O . SER A 1 107 ? 8.721 -3.858 11.277 1.00 77.12 107 SER A O 1
ATOM 874 N N . PRO A 1 108 ? 9.818 -4.193 13.211 1.00 83.75 108 PRO A N 1
ATOM 875 C CA . PRO A 1 108 ? 8.927 -5.259 13.679 1.00 83.75 108 PRO A CA 1
ATOM 876 C C . PRO A 1 108 ? 7.434 -4.914 13.604 1.00 83.75 108 PRO A C 1
ATOM 878 O O . PRO A 1 108 ? 6.608 -5.780 13.327 1.00 83.75 108 PRO A O 1
ATOM 881 N N . ILE A 1 109 ? 7.081 -3.641 13.816 1.00 82.62 109 ILE A N 1
ATOM 882 C CA . ILE A 1 109 ? 5.691 -3.182 13.724 1.00 82.62 109 ILE A CA 1
ATOM 883 C C . ILE A 1 109 ? 5.180 -3.173 12.276 1.00 82.62 109 ILE A C 1
ATOM 885 O O . ILE A 1 109 ? 4.035 -3.537 12.029 1.00 82.62 109 ILE A O 1
ATOM 889 N N . MET A 1 110 ? 6.037 -2.819 11.314 1.00 83.12 110 MET A N 1
ATOM 890 C CA . MET A 1 110 ? 5.677 -2.774 9.897 1.00 83.12 110 MET A CA 1
ATOM 891 C C . MET A 1 110 ? 5.563 -4.184 9.320 1.00 83.12 110 MET A C 1
ATOM 893 O O . MET A 1 110 ? 4.598 -4.465 8.613 1.00 83.12 110 MET A O 1
ATOM 897 N N . GLU A 1 111 ? 6.456 -5.100 9.707 1.00 87.19 111 GLU A N 1
ATOM 898 C CA . GLU A 1 111 ? 6.302 -6.526 9.386 1.00 87.19 111 GLU A CA 1
ATOM 899 C C . GLU A 1 111 ? 5.021 -7.116 9.983 1.00 87.19 111 GLU A C 1
ATOM 901 O O . GLU A 1 111 ? 4.321 -7.887 9.325 1.00 87.19 111 GLU A O 1
ATOM 906 N N . SER A 1 112 ? 4.671 -6.732 11.215 1.00 89.94 112 SER A N 1
ATOM 907 C CA . SER A 1 112 ? 3.417 -7.169 11.834 1.00 89.94 112 SER A CA 1
ATOM 908 C C . SER A 1 112 ? 2.202 -6.703 11.031 1.00 89.94 112 SER A C 1
ATOM 910 O O . SER A 1 112 ? 1.299 -7.500 10.786 1.00 89.94 112 SER A O 1
ATOM 912 N N . TYR A 1 113 ? 2.171 -5.439 10.597 1.00 91.31 113 TYR A N 1
ATOM 913 C CA . TYR A 1 113 ? 1.065 -4.908 9.792 1.00 91.31 113 TYR A CA 1
ATOM 914 C C . TYR A 1 113 ? 0.983 -5.585 8.430 1.00 91.31 113 TYR A C 1
ATOM 916 O O . TYR A 1 113 ? -0.096 -6.000 8.009 1.00 91.31 113 TYR A O 1
ATOM 924 N N . ARG A 1 114 ? 2.134 -5.750 7.772 1.00 91.62 114 ARG A N 1
ATOM 925 C CA . ARG A 1 114 ? 2.255 -6.452 6.495 1.00 91.62 114 ARG A CA 1
ATOM 926 C C . ARG A 1 114 ? 1.681 -7.863 6.596 1.00 91.62 114 ARG A C 1
ATOM 928 O O . ARG A 1 114 ? 0.843 -8.246 5.783 1.00 91.62 114 ARG A O 1
ATOM 935 N N . LYS A 1 115 ? 2.106 -8.631 7.603 1.00 93.62 115 LYS A N 1
ATOM 936 C CA . LYS A 1 115 ? 1.624 -9.997 7.830 1.00 93.62 115 LYS A CA 1
ATOM 937 C C . LYS A 1 115 ? 0.110 -10.035 8.012 1.00 93.62 115 LYS A C 1
ATOM 939 O O . LYS A 1 115 ? -0.558 -10.831 7.367 1.00 93.62 115 LYS A O 1
ATOM 944 N N . GLU A 1 116 ? -0.429 -9.152 8.841 1.00 94.25 116 GLU A N 1
ATOM 945 C CA . GLU A 1 116 ? -1.862 -9.121 9.128 1.00 94.25 116 GLU A CA 1
ATOM 946 C C . GLU A 1 116 ? -2.712 -8.793 7.891 1.00 94.25 116 GLU A C 1
ATOM 948 O O . GLU A 1 116 ? -3.744 -9.425 7.669 1.00 94.25 116 GLU A O 1
ATOM 953 N N . ILE A 1 117 ? -2.259 -7.863 7.041 1.00 94.69 117 ILE A N 1
ATOM 954 C CA . ILE A 1 117 ? -2.909 -7.573 5.753 1.00 94.69 117 ILE A CA 1
ATOM 955 C C . ILE A 1 117 ? -2.875 -8.810 4.849 1.00 94.69 117 ILE A C 1
ATOM 957 O O . ILE A 1 117 ? -3.904 -9.194 4.287 1.00 94.69 117 ILE A O 1
ATOM 961 N N . MET A 1 118 ? -1.719 -9.469 4.736 1.00 95.06 118 MET A N 1
ATOM 962 C CA . MET A 1 118 ? -1.551 -10.652 3.886 1.00 95.06 118 MET A CA 1
ATOM 963 C C . MET A 1 118 ? -2.360 -11.867 4.364 1.00 95.06 118 MET A C 1
ATOM 965 O O . MET A 1 118 ? -2.864 -12.618 3.523 1.00 95.06 118 MET A O 1
ATOM 969 N N . ASP A 1 119 ? -2.552 -12.021 5.674 1.00 95.56 119 ASP A N 1
ATOM 970 C CA . ASP A 1 119 ? -3.357 -13.086 6.289 1.00 95.56 119 ASP A CA 1
ATOM 971 C C . ASP A 1 119 ? -4.873 -12.784 6.255 1.00 95.56 119 ASP A C 1
ATOM 973 O O . ASP A 1 119 ? -5.690 -13.669 6.513 1.00 95.56 119 ASP A O 1
ATOM 977 N N . SER A 1 120 ? -5.277 -11.555 5.908 1.00 93.38 120 SER A N 1
ATOM 978 C CA . SER A 1 120 ? -6.687 -11.138 5.875 1.00 93.38 120 SER A CA 1
ATOM 979 C C . SER A 1 120 ? -7.486 -11.747 4.708 1.00 93.38 120 SER A C 1
ATOM 981 O O . SER A 1 120 ? -6.946 -12.438 3.848 1.00 93.38 120 SER A O 1
ATOM 983 N N . MET A 1 121 ? -8.793 -11.484 4.628 1.00 92.62 121 MET A N 1
ATOM 984 C CA . MET A 1 121 ? -9.629 -11.891 3.483 1.00 92.62 121 MET A CA 1
ATOM 985 C C . MET A 1 121 ? -9.800 -10.799 2.409 1.00 92.62 121 MET A C 1
ATOM 987 O O . MET A 1 121 ? -10.358 -11.070 1.346 1.00 92.62 121 MET A O 1
ATOM 991 N N . TYR A 1 122 ? -9.315 -9.580 2.664 1.00 92.19 122 TYR A N 1
ATOM 992 C CA . TYR A 1 122 ? -9.572 -8.396 1.836 1.00 92.19 122 TYR A CA 1
ATOM 993 C C . TYR A 1 122 ? -8.571 -8.307 0.681 1.00 92.19 122 TYR A C 1
ATOM 995 O O . TYR A 1 122 ? -7.434 -7.861 0.840 1.00 92.19 122 TYR A O 1
ATOM 1003 N N . SER A 1 123 ? -8.977 -8.818 -0.482 1.00 91.31 123 SER A N 1
ATOM 1004 C CA . SER A 1 123 ? -8.086 -8.971 -1.642 1.00 91.31 123 SER A CA 1
ATOM 1005 C C . SER A 1 123 ? -7.629 -7.631 -2.218 1.00 91.31 123 SER A C 1
ATOM 1007 O O . SER A 1 123 ? -6.475 -7.503 -2.608 1.00 91.31 123 SER A O 1
ATOM 1009 N N . ASP A 1 124 ? -8.488 -6.618 -2.201 1.00 89.56 124 ASP A N 1
ATOM 1010 C CA . ASP A 1 124 ? -8.181 -5.253 -2.631 1.00 89.56 124 ASP A CA 1
ATOM 1011 C C . ASP A 1 124 ? -7.045 -4.626 -1.805 1.00 89.56 124 ASP A C 1
ATOM 1013 O O . ASP A 1 124 ? -6.091 -4.092 -2.375 1.00 89.56 124 ASP A O 1
ATOM 1017 N N . ILE A 1 125 ? -7.083 -4.782 -0.477 1.00 92.44 125 ILE A N 1
ATOM 1018 C CA . ILE A 1 125 ? -6.040 -4.272 0.427 1.00 92.44 125 ILE A CA 1
ATOM 1019 C C . ILE A 1 125 ? -4.719 -5.020 0.204 1.00 92.44 125 ILE A C 1
ATOM 1021 O O . ILE A 1 125 ? -3.657 -4.398 0.131 1.00 92.44 125 ILE A O 1
ATOM 1025 N N . LYS A 1 126 ? -4.767 -6.353 0.041 1.00 93.75 126 LYS A N 1
ATOM 1026 C CA . LYS A 1 126 ? -3.575 -7.149 -0.313 1.00 93.75 126 LYS A CA 1
ATOM 1027 C C . LYS A 1 126 ? -2.974 -6.685 -1.626 1.00 93.75 126 LYS A C 1
ATOM 1029 O O . LYS A 1 126 ? -1.758 -6.560 -1.740 1.00 93.75 126 LYS A O 1
ATOM 1034 N N . ALA A 1 127 ? -3.823 -6.454 -2.619 1.00 91.62 127 ALA A N 1
ATOM 1035 C CA . ALA A 1 127 ? -3.378 -6.061 -3.935 1.00 91.62 127 ALA A CA 1
ATOM 1036 C C . ALA A 1 127 ? -2.679 -4.698 -3.913 1.00 91.62 127 ALA A C 1
ATOM 1038 O O . ALA A 1 127 ? -1.654 -4.549 -4.577 1.00 91.62 127 ALA A O 1
ATOM 1039 N N . GLU A 1 128 ? -3.183 -3.731 -3.142 1.00 90.06 128 GLU A N 1
ATOM 1040 C CA . GLU A 1 128 ? -2.534 -2.427 -2.966 1.00 90.06 128 GLU A CA 1
ATOM 1041 C C . GLU A 1 128 ? -1.167 -2.557 -2.278 1.00 90.06 128 GLU A C 1
ATOM 1043 O O . GLU A 1 128 ? -0.170 -2.100 -2.832 1.00 90.06 128 GLU A O 1
ATOM 1048 N N . LEU A 1 129 ? -1.084 -3.288 -1.161 1.00 91.56 129 LEU A N 1
ATOM 1049 C CA . LEU A 1 129 ? 0.188 -3.538 -0.471 1.00 91.56 129 LEU A CA 1
ATOM 1050 C C . LEU A 1 129 ? 1.229 -4.196 -1.393 1.00 91.56 129 LEU A C 1
ATOM 1052 O O . LEU A 1 129 ? 2.387 -3.788 -1.437 1.00 91.56 129 LEU A O 1
ATOM 1056 N N . LEU A 1 130 ? 0.822 -5.215 -2.151 1.00 92.44 130 LEU A N 1
ATOM 1057 C CA . LEU A 1 130 ? 1.709 -5.918 -3.079 1.00 92.44 130 LEU A CA 1
ATOM 1058 C C . LEU A 1 130 ? 2.135 -5.039 -4.259 1.00 92.44 130 LEU A C 1
ATOM 1060 O O . LEU A 1 130 ? 3.262 -5.166 -4.734 1.00 92.44 130 LEU A O 1
ATOM 1064 N N . TYR A 1 131 ? 1.263 -4.148 -4.734 1.00 89.94 131 TYR A N 1
ATOM 1065 C CA . TYR A 1 131 ? 1.638 -3.156 -5.740 1.00 89.94 131 TYR A CA 1
ATOM 1066 C C . TYR A 1 131 ? 2.741 -2.240 -5.198 1.00 89.94 131 TYR A C 1
ATOM 1068 O O . TYR A 1 131 ? 3.765 -2.049 -5.856 1.00 89.94 131 TYR A O 1
ATOM 1076 N N . ASP A 1 132 ? 2.573 -1.749 -3.972 1.00 88.19 132 ASP A N 1
ATOM 1077 C CA . ASP A 1 132 ? 3.550 -0.881 -3.322 1.00 88.19 132 ASP A CA 1
ATOM 1078 C C . ASP A 1 132 ? 4.890 -1.587 -3.088 1.00 88.19 132 ASP A C 1
ATOM 1080 O O . ASP A 1 132 ? 5.940 -1.003 -3.358 1.00 88.19 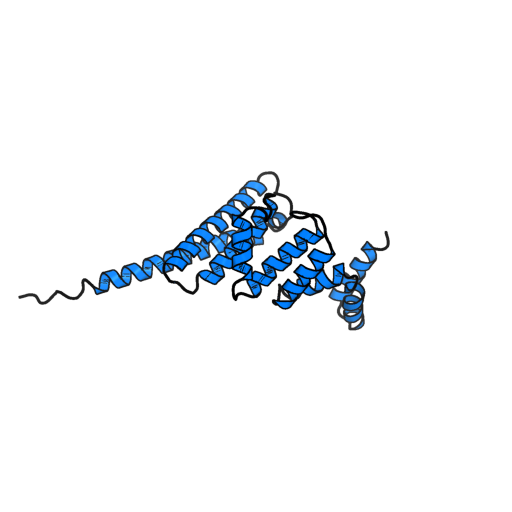132 ASP A O 1
ATOM 1084 N N . GLU A 1 133 ? 4.882 -2.854 -2.669 1.00 89.19 133 GLU A N 1
ATOM 1085 C CA . GLU A 1 133 ? 6.105 -3.661 -2.554 1.00 89.19 133 GLU A CA 1
ATOM 1086 C C . GLU A 1 133 ? 6.783 -3.901 -3.908 1.00 89.19 133 GLU A C 1
ATOM 1088 O O . GLU A 1 133 ? 8.013 -3.904 -3.999 1.00 89.19 133 GLU A O 1
ATOM 1093 N N . GLY A 1 134 ? 6.003 -4.112 -4.972 1.00 88.88 134 GLY A N 1
ATOM 1094 C CA . GLY A 1 134 ? 6.535 -4.243 -6.328 1.00 88.88 134 GLY A CA 1
ATOM 1095 C C . GLY A 1 134 ? 7.301 -2.993 -6.747 1.00 88.88 134 GLY A C 1
ATOM 1096 O O . GLY A 1 134 ? 8.429 -3.085 -7.239 1.00 88.88 134 GLY A O 1
ATOM 1097 N N . PHE A 1 135 ? 6.731 -1.831 -6.443 1.00 85.88 135 PHE A N 1
ATOM 1098 C CA . PHE A 1 135 ? 7.346 -0.533 -6.686 1.00 85.88 135 PHE A CA 1
ATOM 1099 C C . PHE A 1 135 ? 8.658 -0.345 -5.912 1.00 85.88 135 PHE A C 1
ATOM 1101 O O . PHE A 1 135 ? 9.632 0.187 -6.454 1.00 85.88 135 PHE A O 1
ATOM 1108 N N . ASP A 1 136 ? 8.742 -0.867 -4.687 1.00 84.75 136 ASP A N 1
ATOM 1109 C CA . ASP A 1 136 ? 9.976 -0.832 -3.897 1.00 84.75 136 ASP A CA 1
ATOM 1110 C C . ASP A 1 136 ? 11.099 -1.649 -4.494 1.00 84.75 136 ASP A C 1
ATOM 1112 O O . ASP A 1 136 ? 12.233 -1.174 -4.571 1.00 84.75 136 ASP A O 1
ATOM 1116 N N . TYR A 1 137 ? 10.798 -2.864 -4.935 1.00 85.31 137 TYR A N 1
ATOM 1117 C CA . TYR A 1 137 ? 11.782 -3.697 -5.611 1.00 85.31 137 TYR A CA 1
ATOM 1118 C C . TYR A 1 137 ? 12.190 -3.121 -6.969 1.00 85.31 137 TYR A C 1
ATOM 1120 O O . TYR A 1 137 ? 13.339 -3.284 -7.380 1.00 85.31 137 TYR A O 1
ATOM 1128 N N . GLU A 1 138 ? 11.293 -2.431 -7.671 1.00 84.94 138 GLU A N 1
ATOM 1129 C CA . GLU A 1 138 ? 11.598 -1.802 -8.956 1.00 84.94 138 GLU A CA 1
ATOM 1130 C C . GLU A 1 138 ? 12.538 -0.596 -8.803 1.00 84.94 138 GLU A C 1
ATOM 1132 O O . GLU A 1 138 ? 13.532 -0.481 -9.533 1.00 84.94 138 GLU A O 1
ATOM 1137 N N . GLY A 1 139 ? 12.232 0.293 -7.854 1.00 81.44 139 GLY A N 1
ATOM 1138 C CA . GLY A 1 139 ? 12.970 1.536 -7.625 1.00 81.44 139 GLY A CA 1
ATOM 1139 C C . GLY A 1 139 ? 14.150 1.415 -6.662 1.00 81.44 139 GLY A C 1
ATOM 1140 O O . GLY A 1 139 ? 15.065 2.232 -6.720 1.00 81.44 139 GLY A O 1
ATOM 1141 N N . GLY A 1 140 ? 14.176 0.379 -5.825 1.00 79.25 140 GLY A N 1
ATOM 1142 C CA . GLY A 1 140 ? 15.204 0.177 -4.807 1.00 79.25 140 GLY A CA 1
ATOM 1143 C C . GLY A 1 140 ? 15.075 1.113 -3.598 1.00 79.25 140 GLY A C 1
ATOM 1144 O O . GLY A 1 140 ? 16.092 1.552 -3.071 1.00 79.25 140 GLY A O 1
ATOM 1145 N N . PHE A 1 141 ? 13.849 1.467 -3.190 1.00 77.31 141 PHE A N 1
ATOM 1146 C CA . PHE A 1 141 ? 13.614 2.457 -2.125 1.00 77.31 141 PHE A CA 1
ATOM 1147 C C . PHE A 1 141 ? 13.866 1.891 -0.731 1.00 77.31 141 PHE A C 1
ATOM 1149 O O . PHE A 1 141 ? 14.695 2.401 0.018 1.00 77.31 141 PHE A O 1
ATOM 1156 N N . CYS A 1 142 ? 13.157 0.814 -0.397 1.00 77.31 142 CYS A N 1
ATOM 1157 C CA . CYS A 1 142 ? 13.243 0.156 0.906 1.00 77.31 142 CYS A CA 1
ATOM 1158 C C . CYS A 1 142 ? 13.826 -1.253 0.863 1.00 77.31 142 CYS A C 1
ATOM 1160 O O . CYS A 1 142 ? 13.806 -1.993 1.841 1.00 77.31 142 CYS A O 1
ATOM 1162 N N . THR A 1 143 ? 14.353 -1.607 -0.296 1.00 78.25 143 THR A N 1
ATOM 1163 C CA . THR A 1 143 ? 14.955 -2.888 -0.623 1.00 78.25 143 THR A CA 1
ATOM 1164 C C . THR A 1 143 ? 16.007 -2.631 -1.693 1.00 78.25 143 THR A C 1
ATOM 1166 O O . THR A 1 143 ? 15.983 -1.597 -2.360 1.00 78.25 143 THR A O 1
ATOM 1169 N N . MET A 1 144 ? 16.941 -3.558 -1.888 1.00 80.12 144 MET A N 1
ATOM 1170 C CA . MET A 1 144 ? 17.810 -3.475 -3.058 1.00 80.12 144 MET A CA 1
ATOM 1171 C C . MET A 1 144 ? 16.971 -3.659 -4.320 1.00 80.12 144 MET A C 1
ATOM 1173 O O . MET A 1 144 ? 16.128 -4.559 -4.384 1.00 80.12 144 MET A O 1
ATOM 1177 N N . LYS A 1 145 ? 17.238 -2.834 -5.338 1.00 84.31 145 LYS A N 1
ATOM 1178 C CA . LYS A 1 145 ? 16.581 -2.955 -6.638 1.00 84.31 145 LYS A CA 1
ATOM 1179 C C . LYS A 1 145 ? 16.674 -4.397 -7.148 1.00 84.31 145 LYS A C 1
ATOM 1181 O O . LYS A 1 145 ? 17.767 -4.925 -7.353 1.00 84.31 145 LYS A O 1
ATOM 1186 N N . ASN A 1 146 ? 15.522 -5.019 -7.370 1.00 82.06 146 ASN A N 1
ATOM 1187 C CA . ASN A 1 146 ? 15.386 -6.402 -7.804 1.00 82.06 146 ASN A CA 1
ATOM 1188 C C . ASN A 1 146 ? 14.139 -6.551 -8.684 1.00 82.06 146 ASN A C 1
ATOM 1190 O O . ASN A 1 146 ? 13.031 -6.774 -8.205 1.00 82.06 146 ASN A O 1
ATOM 1194 N N . LEU A 1 147 ? 14.332 -6.476 -10.001 1.00 80.69 147 LEU A N 1
ATOM 1195 C CA . LEU A 1 147 ? 13.226 -6.528 -10.960 1.00 80.69 147 LEU A CA 1
ATOM 1196 C C . LEU A 1 147 ? 12.464 -7.862 -10.931 1.00 80.69 147 LEU A C 1
ATOM 1198 O O . LEU A 1 147 ? 11.266 -7.879 -11.189 1.00 80.69 147 LEU A O 1
ATOM 1202 N N . GLY A 1 148 ? 13.125 -8.973 -10.585 1.00 74.25 148 GLY A N 1
ATOM 1203 C CA . GLY A 1 148 ? 12.464 -10.273 -10.445 1.00 74.25 148 GLY A CA 1
ATOM 1204 C C . GLY A 1 148 ? 11.484 -10.296 -9.272 1.00 74.25 148 GLY A C 1
ATOM 1205 O O . GLY A 1 148 ? 10.353 -10.752 -9.419 1.00 74.25 148 GLY A O 1
ATOM 1206 N N . ALA A 1 149 ? 11.889 -9.741 -8.128 1.00 82.69 149 ALA A N 1
ATOM 1207 C CA . ALA A 1 149 ? 11.006 -9.577 -6.977 1.00 82.69 149 ALA A CA 1
ATOM 1208 C C . ALA A 1 149 ? 9.869 -8.580 -7.257 1.00 82.69 149 ALA A C 1
ATOM 1210 O O . ALA A 1 149 ? 8.724 -8.867 -6.915 1.00 82.69 149 ALA A O 1
ATOM 1211 N N . ALA A 1 150 ? 10.157 -7.472 -7.952 1.00 86.56 150 ALA A N 1
ATOM 1212 C CA . ALA A 1 150 ? 9.145 -6.500 -8.374 1.00 86.56 150 ALA A CA 1
ATOM 1213 C C . ALA A 1 150 ? 8.057 -7.147 -9.241 1.00 86.56 150 ALA A C 1
ATOM 1215 O O . ALA A 1 150 ? 6.867 -7.019 -8.963 1.00 86.56 150 ALA A O 1
ATOM 1216 N N . ILE A 1 151 ? 8.476 -7.917 -10.250 1.00 83.56 151 ILE A N 1
ATOM 1217 C CA . ILE A 1 151 ? 7.590 -8.691 -11.119 1.00 83.56 151 ILE A CA 1
ATOM 1218 C C . ILE A 1 151 ? 6.678 -9.614 -10.307 1.00 83.56 151 ILE A C 1
ATOM 1220 O O . ILE A 1 151 ? 5.469 -9.587 -10.517 1.00 83.56 151 ILE A O 1
ATOM 1224 N N . MET A 1 152 ? 7.239 -10.416 -9.393 1.00 84.56 152 MET A N 1
ATOM 1225 C CA . MET A 1 152 ? 6.444 -11.358 -8.595 1.00 84.56 152 MET A CA 1
ATOM 1226 C C . MET A 1 152 ? 5.372 -10.627 -7.785 1.00 84.56 152 MET A C 1
ATOM 1228 O O . MET A 1 152 ? 4.213 -11.030 -7.795 1.00 84.56 152 MET A O 1
ATOM 1232 N N . ARG A 1 153 ? 5.730 -9.507 -7.151 1.00 92.06 153 ARG A N 1
ATOM 1233 C CA . ARG A 1 153 ? 4.791 -8.693 -6.371 1.00 92.06 153 ARG A CA 1
ATOM 1234 C C . ARG A 1 153 ? 3.690 -8.071 -7.218 1.00 92.06 153 ARG A C 1
ATOM 1236 O O . ARG A 1 153 ? 2.522 -8.140 -6.843 1.00 92.06 153 ARG A O 1
ATOM 1243 N N . TYR A 1 154 ? 4.027 -7.543 -8.389 1.00 89.12 154 TYR A N 1
ATOM 1244 C CA . TYR A 1 154 ? 3.031 -7.022 -9.320 1.00 89.12 154 TYR A CA 1
ATOM 1245 C C . TYR A 1 154 ? 2.097 -8.113 -9.871 1.00 89.12 154 TYR A C 1
ATOM 1247 O O . TYR A 1 154 ? 0.905 -7.859 -10.043 1.00 89.12 154 TYR A O 1
ATOM 1255 N N . GLU A 1 155 ? 2.586 -9.333 -10.108 1.00 86.25 155 GLU A N 1
ATOM 1256 C CA . GLU A 1 155 ? 1.738 -10.462 -10.517 1.00 86.25 155 GLU A CA 1
ATOM 1257 C C . GLU A 1 155 ? 0.820 -10.947 -9.395 1.00 86.25 155 GLU A C 1
ATOM 1259 O O . GLU A 1 155 ? -0.364 -11.179 -9.638 1.00 86.25 155 GLU A O 1
ATOM 1264 N N . GLU A 1 156 ? 1.327 -11.052 -8.167 1.00 91.25 156 GLU A N 1
ATOM 1265 C CA . GLU A 1 156 ? 0.507 -11.371 -6.994 1.00 91.25 156 GLU A CA 1
ATOM 1266 C C . GLU A 1 156 ? -0.565 -10.290 -6.778 1.00 91.25 156 GLU A C 1
ATOM 1268 O O . GLU A 1 156 ? -1.739 -10.605 -6.594 1.00 91.25 156 GLU A O 1
ATOM 1273 N N . SER A 1 157 ? -0.199 -9.010 -6.890 1.00 92.88 157 SER A N 1
ATOM 1274 C CA . SER A 1 157 ? -1.144 -7.888 -6.836 1.00 92.88 157 SER A CA 1
ATOM 1275 C C . SER A 1 157 ? -2.209 -7.981 -7.937 1.00 92.88 157 SER A C 1
ATOM 1277 O O . SER A 1 157 ? -3.401 -7.824 -7.673 1.00 92.88 157 SER A O 1
ATOM 1279 N N . CYS A 1 158 ? -1.802 -8.296 -9.171 1.00 86.19 158 CYS A N 1
ATOM 1280 C CA . CYS A 1 158 ? -2.705 -8.521 -10.300 1.00 86.19 158 CYS A CA 1
ATOM 1281 C C . CYS A 1 158 ? -3.695 -9.665 -10.021 1.00 86.19 158 CYS A C 1
ATOM 1283 O O . CYS A 1 158 ? -4.888 -9.519 -10.286 1.00 86.19 158 CYS A O 1
ATOM 1285 N N . TYR A 1 159 ? -3.222 -10.776 -9.447 1.00 87.94 159 TYR A N 1
ATOM 1286 C CA . TYR A 1 159 ? -4.055 -11.923 -9.078 1.00 87.94 159 TYR A CA 1
ATOM 1287 C C . TYR A 1 159 ? -5.150 -11.553 -8.069 1.00 87.94 159 TYR A C 1
ATOM 1289 O O . TYR A 1 159 ? -6.286 -12.002 -8.206 1.00 87.94 159 TYR A O 1
ATOM 1297 N N . PHE A 1 160 ? -4.842 -10.688 -7.099 1.00 87.19 160 PHE A N 1
ATOM 1298 C CA . PHE A 1 160 ? -5.818 -10.197 -6.120 1.00 87.19 160 PHE A CA 1
ATOM 1299 C C . PHE A 1 160 ? -6.742 -9.083 -6.648 1.00 87.19 160 PHE A C 1
ATOM 1301 O O . PHE A 1 160 ? -7.561 -8.564 -5.892 1.00 87.19 160 PHE A O 1
ATOM 1308 N N . GLY A 1 161 ? -6.654 -8.725 -7.934 1.00 79.56 161 GLY A N 1
ATOM 1309 C CA . GLY A 1 161 ? -7.499 -7.694 -8.542 1.00 79.56 161 GLY A CA 1
ATOM 1310 C C . GLY A 1 161 ? -7.017 -6.264 -8.289 1.00 79.56 161 GLY A C 1
ATOM 1311 O O . GLY A 1 161 ? -7.834 -5.347 -8.250 1.00 79.56 161 GLY A O 1
ATOM 1312 N N . GLY A 1 162 ? -5.707 -6.061 -8.109 1.00 62.91 162 GLY A N 1
ATOM 1313 C CA . GLY A 1 162 ? -5.111 -4.741 -7.878 1.00 62.91 162 GLY A CA 1
ATOM 1314 C C . GLY A 1 162 ? -5.523 -3.692 -8.907 1.00 62.91 162 GLY A C 1
ATOM 1315 O O . GLY A 1 162 ? -5.702 -4.021 -10.083 1.00 62.91 162 GLY A O 1
ATOM 1316 N N . LYS A 1 163 ? -5.683 -2.447 -8.419 1.00 56.47 163 LYS A N 1
ATOM 1317 C CA . LYS A 1 163 ? -6.198 -1.247 -9.114 1.00 56.47 163 LYS A CA 1
ATOM 1318 C C . LYS A 1 163 ? -6.223 -1.405 -10.634 1.00 56.47 163 LYS A C 1
ATOM 1320 O O . LYS A 1 163 ? -5.196 -1.261 -11.292 1.00 56.47 163 LYS A O 1
ATOM 1325 N N . GLU A 1 164 ? -7.400 -1.725 -11.171 1.00 55.59 164 GLU A N 1
ATOM 1326 C CA . GLU A 1 164 ? -7.706 -1.637 -12.607 1.00 55.59 164 GLU A CA 1
ATOM 1327 C C . GLU A 1 164 ? -6.675 -2.326 -13.528 1.00 55.59 164 GLU A C 1
ATOM 1329 O O . GLU A 1 164 ? -6.380 -1.850 -14.623 1.00 55.59 164 GLU A O 1
ATOM 1334 N N . HIS A 1 165 ? -6.101 -3.453 -13.090 1.00 61.62 165 HIS A N 1
ATOM 1335 C CA . HIS A 1 165 ? -5.060 -4.199 -13.812 1.00 61.62 165 HIS A CA 1
ATOM 1336 C C . HIS A 1 165 ? -3.723 -3.459 -14.010 1.00 61.62 165 HIS A C 1
ATOM 1338 O O . HIS A 1 165 ? -2.861 -3.955 -14.746 1.00 61.62 165 HIS A O 1
ATOM 1344 N N . LEU A 1 166 ? -3.489 -2.326 -13.338 1.00 70.06 166 LEU A N 1
ATOM 1345 C CA . LEU A 1 166 ? -2.219 -1.600 -13.416 1.00 70.06 166 LEU A CA 1
ATOM 1346 C C . LEU A 1 166 ? -1.050 -2.486 -12.973 1.00 70.06 166 LEU A C 1
ATOM 1348 O O . LEU A 1 166 ? -0.020 -2.512 -13.639 1.00 70.06 166 LEU A O 1
ATOM 1352 N N . SER A 1 167 ? -1.226 -3.292 -11.925 1.00 82.06 167 SER A N 1
ATOM 1353 C CA . SER A 1 167 ? -0.207 -4.251 -11.482 1.00 82.06 167 SER A CA 1
ATOM 1354 C C . SER A 1 167 ? 0.138 -5.271 -12.573 1.00 82.06 167 SER A C 1
ATOM 1356 O O . SER A 1 167 ? 1.309 -5.546 -12.816 1.00 82.06 167 SER A O 1
ATOM 1358 N N . CYS A 1 168 ? -0.859 -5.772 -13.313 1.00 78.62 168 CYS A N 1
ATOM 1359 C CA . CYS A 1 168 ? -0.632 -6.680 -14.443 1.00 78.62 168 CYS A CA 1
ATOM 1360 C C . CYS A 1 168 ? 0.212 -5.998 -15.531 1.00 78.62 168 CYS A C 1
ATOM 1362 O O . CYS A 1 168 ? 1.161 -6.569 -16.064 1.00 78.62 168 CYS A O 1
ATOM 1364 N N . VAL A 1 169 ? -0.116 -4.737 -15.822 1.00 78.38 169 VAL A N 1
ATOM 1365 C CA . VAL A 1 169 ? 0.600 -3.898 -16.783 1.00 78.38 169 VAL A CA 1
ATOM 1366 C C . VAL A 1 169 ? 2.050 -3.665 -16.345 1.00 78.38 169 VAL A C 1
ATOM 1368 O O . VAL A 1 169 ? 2.947 -3.765 -17.179 1.00 78.38 169 VAL A O 1
ATOM 1371 N N . MET A 1 170 ? 2.297 -3.378 -15.066 1.00 83.12 170 MET A N 1
ATOM 1372 C CA . MET A 1 170 ? 3.644 -3.177 -14.514 1.00 83.12 170 MET A CA 1
ATOM 1373 C C . MET A 1 170 ? 4.481 -4.461 -14.577 1.00 83.12 170 MET A C 1
ATOM 1375 O O . MET A 1 170 ? 5.618 -4.429 -15.048 1.00 83.12 170 MET A O 1
ATOM 1379 N N . ALA A 1 171 ? 3.904 -5.609 -14.206 1.00 83.12 171 ALA A N 1
ATOM 1380 C CA . ALA A 1 171 ? 4.556 -6.912 -14.347 1.00 83.12 171 ALA A CA 1
ATOM 1381 C C . ALA A 1 171 ? 4.942 -7.209 -15.805 1.00 83.12 171 ALA A C 1
ATOM 1383 O O . ALA A 1 171 ? 6.075 -7.610 -16.083 1.00 83.12 171 ALA A O 1
ATOM 1384 N N . ASP A 1 172 ? 4.027 -6.984 -16.751 1.00 80.00 172 ASP A N 1
ATOM 1385 C CA . ASP A 1 172 ? 4.304 -7.177 -18.175 1.00 80.00 172 ASP A CA 1
ATOM 1386 C C . ASP A 1 172 ? 5.358 -6.198 -18.710 1.00 80.00 172 ASP A C 1
ATOM 1388 O O . ASP A 1 172 ? 6.088 -6.544 -19.640 1.00 80.00 172 ASP A O 1
ATOM 1392 N N . ASP A 1 173 ? 5.489 -5.004 -18.131 1.00 80.44 173 ASP A N 1
ATOM 1393 C CA . ASP A 1 173 ? 6.527 -4.041 -18.519 1.00 80.44 173 ASP A CA 1
ATOM 1394 C C . ASP A 1 173 ? 7.910 -4.558 -18.204 1.00 80.44 173 ASP A C 1
ATOM 1396 O O . ASP A 1 173 ? 8.764 -4.678 -19.080 1.00 80.44 173 ASP A O 1
ATOM 1400 N N . LEU A 1 174 ? 8.093 -4.941 -16.943 1.00 77.81 174 LEU A N 1
ATOM 1401 C CA . LEU A 1 174 ? 9.368 -5.407 -16.432 1.00 77.81 174 LEU A CA 1
ATOM 1402 C C . LEU A 1 174 ? 9.800 -6.713 -17.104 1.00 77.81 174 LEU A C 1
ATOM 1404 O O . LEU A 1 174 ? 10.993 -6.974 -17.238 1.00 77.81 174 LEU A O 1
ATOM 1408 N N . LYS A 1 175 ? 8.844 -7.514 -17.592 1.00 73.62 175 LYS A N 1
ATOM 1409 C CA . LYS A 1 175 ? 9.108 -8.710 -18.408 1.00 73.62 175 LYS A CA 1
ATOM 1410 C C . LYS A 1 175 ? 9.461 -8.406 -19.868 1.00 73.62 175 LYS A C 1
ATOM 1412 O O . LYS A 1 175 ? 9.672 -9.346 -20.634 1.00 73.62 175 LYS A O 1
ATOM 1417 N N . GLY A 1 176 ? 9.446 -7.143 -20.294 1.00 64.56 176 GLY A N 1
ATOM 1418 C CA . GLY A 1 176 ? 9.570 -6.761 -21.703 1.00 64.56 176 GLY A CA 1
ATOM 1419 C C . GLY A 1 176 ? 8.378 -7.211 -22.562 1.00 64.56 176 GLY A C 1
ATOM 1420 O O . GLY A 1 176 ? 8.475 -7.279 -23.786 1.00 64.56 176 GLY A O 1
ATOM 1421 N N . LYS A 1 177 ? 7.241 -7.549 -21.939 1.00 62.41 177 LYS A N 1
ATOM 1422 C CA . LYS A 1 177 ? 6.007 -8.007 -22.601 1.00 62.41 177 LYS A CA 1
ATOM 1423 C C . LYS A 1 177 ? 5.053 -6.858 -22.947 1.00 62.41 177 LYS A C 1
ATOM 1425 O O . LYS A 1 177 ? 4.229 -7.038 -23.849 1.00 62.41 177 LYS A O 1
ATOM 1430 N N . LYS A 1 178 ? 5.187 -5.673 -22.326 1.00 59.78 178 LYS A N 1
ATOM 1431 C CA . LYS A 1 178 ? 4.356 -4.478 -22.606 1.00 59.78 178 LYS A CA 1
ATOM 1432 C C . LYS A 1 178 ? 4.331 -4.099 -24.083 1.00 59.78 178 LYS A C 1
ATOM 1434 O O . LYS A 1 178 ? 3.256 -3.809 -24.601 1.00 59.78 178 LYS A O 1
ATOM 1439 N N . ALA A 1 179 ? 5.471 -4.159 -24.776 1.00 56.94 179 ALA A N 1
ATOM 1440 C CA . ALA A 1 179 ? 5.521 -3.881 -26.208 1.00 56.94 179 ALA A CA 1
ATOM 1441 C C . ALA A 1 179 ? 4.507 -4.745 -26.966 1.00 56.94 179 ALA A C 1
ATOM 1443 O O . ALA A 1 179 ? 3.758 -4.231 -27.779 1.00 56.94 179 ALA A O 1
ATOM 1444 N N . ARG A 1 180 ? 4.396 -6.039 -26.652 1.00 57.47 180 ARG A N 1
ATOM 1445 C CA . ARG A 1 180 ? 3.508 -6.959 -27.373 1.00 57.47 180 ARG A CA 1
ATOM 1446 C C . ARG A 1 180 ? 2.025 -6.732 -27.048 1.00 57.47 180 ARG A C 1
ATOM 1448 O O . ARG A 1 180 ? 1.200 -6.825 -27.952 1.00 57.47 180 ARG A O 1
ATOM 1455 N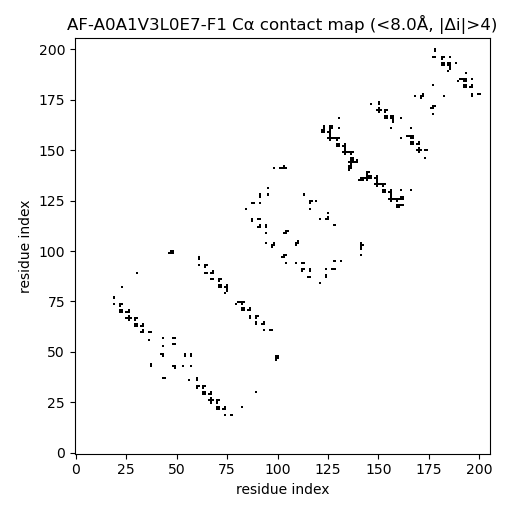 N . VAL A 1 181 ? 1.681 -6.416 -25.796 1.00 64.31 181 VAL A N 1
ATOM 1456 C CA . VAL A 1 181 ? 0.286 -6.160 -25.377 1.00 64.31 181 VAL A CA 1
ATOM 1457 C C . VAL A 1 181 ? -0.208 -4.802 -25.880 1.00 64.31 181 VAL A C 1
ATOM 1459 O O . VAL A 1 181 ? -1.277 -4.734 -26.485 1.00 64.31 181 VAL A O 1
ATOM 1462 N N . TYR A 1 182 ? 0.579 -3.738 -25.696 1.00 65.38 182 TYR A N 1
ATOM 1463 C CA . TYR A 1 182 ? 0.233 -2.400 -26.181 1.00 65.38 182 TYR A CA 1
ATOM 1464 C C . TYR A 1 182 ? 0.298 -2.303 -27.704 1.00 65.38 182 TYR A C 1
ATOM 1466 O O . TYR A 1 182 ? -0.580 -1.680 -28.290 1.00 65.38 182 TYR A O 1
ATOM 1474 N N . ARG A 1 183 ? 1.230 -3.009 -28.360 1.00 66.38 183 ARG A N 1
ATOM 1475 C CA . ARG A 1 183 ? 1.206 -3.193 -29.817 1.00 66.38 183 ARG A CA 1
ATOM 1476 C C . ARG A 1 183 ? -0.088 -3.848 -30.267 1.00 66.38 183 ARG A C 1
ATOM 1478 O O . ARG A 1 183 ? -0.736 -3.308 -31.145 1.00 66.38 183 ARG A O 1
ATOM 1485 N N . LYS A 1 184 ? -0.495 -4.966 -29.656 1.00 67.25 184 LYS A N 1
ATOM 1486 C CA . LYS A 1 184 ? -1.718 -5.676 -30.055 1.00 67.25 184 LYS A CA 1
ATOM 1487 C C . LYS A 1 184 ? -2.974 -4.825 -29.841 1.00 67.25 184 LYS A C 1
ATOM 1489 O O . LYS A 1 184 ? -3.849 -4.820 -30.693 1.00 67.25 184 LYS A O 1
ATOM 1494 N N . LYS A 1 185 ? -3.074 -4.090 -28.728 1.00 64.62 185 LYS A N 1
ATOM 1495 C CA . LYS A 1 185 ? -4.185 -3.149 -28.490 1.00 64.62 185 LYS A CA 1
ATOM 1496 C C . LYS A 1 185 ? -4.163 -1.969 -29.469 1.00 64.62 185 LYS A C 1
ATOM 1498 O O . LYS A 1 185 ? -5.210 -1.596 -29.985 1.00 64.62 185 LYS A O 1
ATOM 1503 N N . CYS A 1 186 ? -2.980 -1.441 -29.779 1.00 66.12 186 CYS A N 1
ATOM 1504 C CA . CYS A 1 186 ? -2.800 -0.397 -30.784 1.00 66.12 186 CYS A CA 1
ATOM 1505 C C . CYS A 1 186 ? -3.168 -0.879 -32.201 1.00 66.12 186 CYS A C 1
ATOM 1507 O O . CYS A 1 186 ? -3.897 -0.195 -32.911 1.00 66.12 186 CYS A O 1
ATOM 1509 N N . GLU A 1 187 ? -2.751 -2.090 -32.590 1.00 71.06 187 GLU A N 1
ATOM 1510 C CA . GLU A 1 187 ? -3.140 -2.763 -33.843 1.00 71.06 187 GLU A CA 1
ATOM 1511 C C . GLU A 1 187 ? -4.665 -2.968 -33.941 1.00 71.06 187 GLU A C 1
ATOM 1513 O O . GLU A 1 187 ? -5.207 -3.034 -35.041 1.00 71.06 187 GLU A O 1
ATOM 1518 N N . LEU A 1 188 ? -5.364 -3.031 -32.802 1.00 81.19 188 LEU A N 1
ATOM 1519 C CA . LEU A 1 188 ? -6.825 -3.108 -32.708 1.00 81.19 188 LEU A CA 1
ATOM 1520 C C . LEU A 1 188 ? -7.515 -1.731 -32.602 1.00 81.19 188 LEU A C 1
ATOM 1522 O O . LEU A 1 188 ? -8.735 -1.681 -32.461 1.00 81.19 188 LEU A O 1
ATOM 1526 N N . GLY A 1 189 ? -6.769 -0.623 -32.690 1.00 74.56 189 GLY A N 1
ATOM 1527 C CA . GLY A 1 189 ? -7.309 0.741 -32.757 1.00 74.56 189 GLY A CA 1
ATOM 1528 C C . GLY A 1 189 ? -7.399 1.500 -31.428 1.00 74.56 189 GLY A C 1
ATOM 1529 O O . GLY A 1 189 ? -7.965 2.590 -31.398 1.00 74.56 189 GLY A O 1
ATOM 1530 N N . ASP A 1 190 ? -6.846 0.974 -30.332 1.00 73.12 190 ASP A N 1
ATOM 1531 C CA . ASP A 1 190 ? -6.804 1.682 -29.045 1.00 73.12 190 ASP A CA 1
ATOM 1532 C C . ASP A 1 190 ? -5.724 2.782 -29.069 1.00 73.12 190 ASP A C 1
ATOM 1534 O O . ASP A 1 190 ? -4.522 2.526 -28.939 1.00 73.12 190 ASP A O 1
ATOM 1538 N N . SER A 1 191 ? -6.160 4.0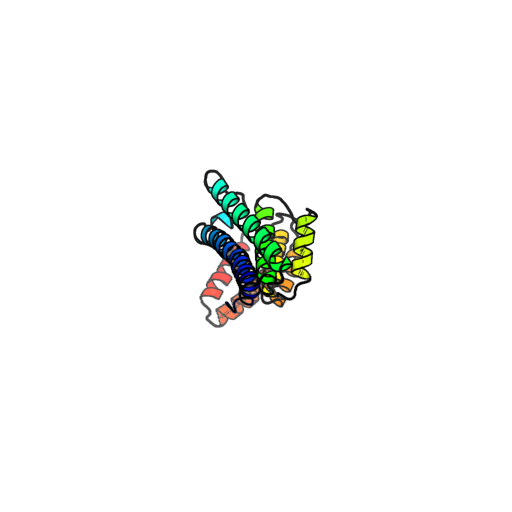32 -29.240 1.00 65.81 191 SER A N 1
ATOM 1539 C CA . SER A 1 191 ? -5.293 5.210 -29.354 1.00 65.81 191 SER A CA 1
ATOM 1540 C C . SER A 1 191 ? -4.477 5.497 -28.090 1.00 65.81 191 SER A C 1
ATOM 1542 O O . SER A 1 191 ? -3.335 5.953 -28.182 1.00 65.81 191 SER A O 1
ATOM 1544 N N . SER A 1 192 ? -5.019 5.195 -26.910 1.00 62.22 192 SER A N 1
ATOM 1545 C CA . SER A 1 192 ? -4.307 5.349 -25.636 1.00 62.22 192 SER A CA 1
ATOM 1546 C C . SER A 1 192 ? -3.208 4.299 -25.513 1.00 62.22 192 SER A C 1
ATOM 1548 O O . SER A 1 192 ? -2.078 4.611 -25.126 1.00 62.22 192 SER A O 1
ATOM 1550 N N . ALA A 1 193 ? -3.497 3.068 -25.942 1.00 60.16 193 ALA A N 1
ATOM 1551 C CA . ALA A 1 193 ? -2.504 2.011 -26.032 1.00 60.16 193 ALA A CA 1
ATOM 1552 C C . ALA A 1 193 ? -1.399 2.324 -27.052 1.00 60.16 193 ALA A C 1
ATOM 1554 O O . ALA A 1 193 ? -0.243 1.998 -26.791 1.00 60.16 193 ALA A O 1
ATOM 1555 N N . CYS A 1 194 ? -1.714 2.988 -28.170 1.00 57.00 194 CYS A N 1
ATOM 1556 C CA . CYS A 1 194 ? -0.714 3.443 -29.142 1.00 57.00 194 CYS A CA 1
ATOM 1557 C C . CYS A 1 194 ? 0.242 4.496 -28.564 1.00 57.00 194 CYS A C 1
ATOM 1559 O O . CYS A 1 194 ? 1.453 4.398 -28.770 1.00 57.00 194 CYS A O 1
ATOM 1561 N N . MET A 1 195 ? -0.269 5.477 -27.811 1.00 65.12 195 MET A N 1
ATOM 1562 C CA . MET A 1 195 ? 0.580 6.478 -27.150 1.00 65.12 195 MET A CA 1
ATOM 1563 C C . MET A 1 195 ? 1.531 5.820 -26.147 1.00 65.12 195 MET A C 1
ATOM 1565 O O . MET A 1 195 ? 2.733 6.086 -26.169 1.00 65.12 195 MET A O 1
ATOM 1569 N N . ILE A 1 196 ? 1.018 4.895 -25.333 1.00 59.59 196 ILE A N 1
ATOM 1570 C CA . ILE A 1 196 ? 1.821 4.144 -24.361 1.00 59.59 196 ILE A CA 1
ATOM 1571 C C . ILE A 1 196 ? 2.830 3.229 -25.074 1.00 59.59 196 ILE A C 1
ATOM 1573 O O . ILE A 1 196 ? 3.994 3.187 -24.688 1.00 59.59 196 ILE A O 1
ATOM 1577 N N . TYR A 1 197 ? 2.436 2.551 -26.158 1.00 63.47 197 TYR A N 1
ATOM 1578 C CA . TYR A 1 197 ? 3.347 1.751 -26.985 1.00 63.47 197 TYR A CA 1
ATOM 1579 C C . TYR A 1 197 ? 4.522 2.585 -27.518 1.00 63.47 197 TYR A C 1
ATOM 1581 O O . TYR A 1 197 ? 5.674 2.155 -27.445 1.00 63.47 197 TYR A O 1
ATOM 1589 N N . SER A 1 198 ? 4.240 3.792 -28.017 1.00 61.12 198 SER A N 1
ATOM 1590 C CA . SER A 1 198 ? 5.256 4.686 -28.578 1.00 61.12 198 SER A CA 1
ATOM 1591 C C . SER A 1 198 ? 6.241 5.217 -27.528 1.00 61.12 198 SER A C 1
ATOM 1593 O O . SER A 1 198 ? 7.443 5.277 -27.790 1.00 61.12 198 SER A O 1
ATOM 1595 N N . SER A 1 199 ? 5.768 5.535 -26.317 1.00 59.16 199 SER A N 1
ATOM 1596 C CA . SER A 1 199 ? 6.617 6.050 -25.235 1.00 59.16 199 SER A CA 1
ATOM 1597 C C . SER A 1 199 ? 7.514 4.972 -24.621 1.00 59.16 199 SER A C 1
ATOM 1599 O O . SER A 1 199 ? 8.625 5.277 -24.187 1.00 59.16 199 SER A O 1
ATOM 1601 N N . ILE A 1 200 ? 7.082 3.706 -24.649 1.00 60.34 200 ILE A N 1
ATOM 1602 C CA . ILE A 1 200 ? 7.913 2.557 -24.266 1.00 60.34 200 ILE A CA 1
ATOM 1603 C C . ILE A 1 200 ? 9.117 2.442 -25.208 1.00 60.34 200 ILE A C 1
ATOM 1605 O O . ILE A 1 200 ? 10.242 2.354 -24.729 1.00 60.34 200 ILE A O 1
ATOM 1609 N N . TYR A 1 201 ? 8.919 2.508 -26.530 1.00 53.47 201 TYR A N 1
ATOM 1610 C CA . TYR A 1 201 ? 10.017 2.384 -27.502 1.00 53.47 201 TYR A CA 1
ATOM 1611 C C . TYR A 1 201 ? 10.994 3.570 -27.482 1.00 53.47 201 TYR A C 1
ATOM 1613 O O . TYR A 1 201 ? 12.199 3.360 -27.595 1.00 53.47 201 TYR A O 1
ATOM 1621 N N . GLN A 1 202 ? 10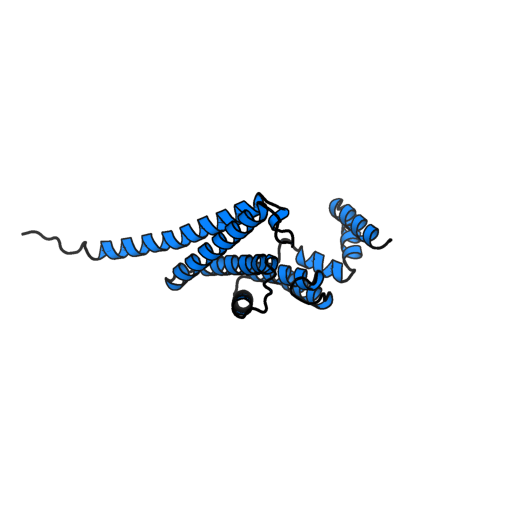.523 4.797 -27.231 1.00 48.41 202 GLN A N 1
ATOM 1622 C CA . GLN A 1 202 ? 11.406 5.967 -27.073 1.00 48.41 202 GLN A CA 1
ATOM 1623 C C . GLN A 1 202 ? 12.388 5.848 -25.895 1.00 48.41 202 GLN A C 1
ATOM 1625 O O . GLN A 1 202 ? 13.409 6.535 -25.874 1.00 48.41 202 GLN A O 1
ATOM 1630 N N . LYS A 1 203 ? 12.102 4.983 -24.914 1.00 43.03 203 LYS A N 1
ATOM 1631 C CA . LYS A 1 203 ? 12.959 4.750 -23.745 1.00 43.03 203 LYS A CA 1
ATOM 1632 C C . LYS A 1 203 ? 14.110 3.765 -24.017 1.00 43.03 203 LYS A C 1
ATOM 1634 O O . LYS A 1 203 ? 15.031 3.717 -23.211 1.00 43.03 203 LYS A O 1
ATOM 1639 N N . TYR A 1 204 ? 14.066 3.011 -25.123 1.00 39.00 204 TYR A N 1
ATOM 1640 C CA . TYR A 1 204 ? 15.057 1.979 -25.483 1.00 39.00 204 TYR A CA 1
ATOM 1641 C C . TYR A 1 204 ? 15.877 2.298 -26.748 1.00 39.00 204 TYR A C 1
ATOM 1643 O O . TYR A 1 204 ? 16.768 1.526 -27.088 1.00 39.00 204 TYR A O 1
ATOM 1651 N N . 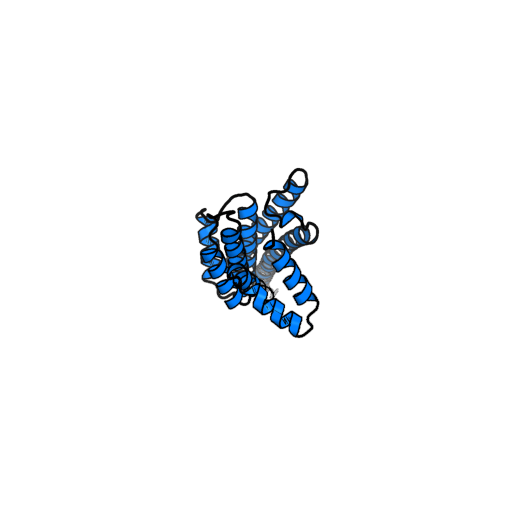ASP A 1 205 ? 15.607 3.425 -27.415 1.00 31.98 205 ASP A N 1
ATOM 1652 C CA . ASP A 1 205 ? 16.361 3.935 -28.579 1.00 31.98 205 ASP A CA 1
ATOM 1653 C C . ASP A 1 205 ? 17.411 5.009 -28.189 1.00 31.98 205 ASP A C 1
ATOM 1655 O O . ASP A 1 205 ? 17.818 5.840 -29.005 1.00 31.98 205 ASP A O 1
ATOM 1659 N N . LYS A 1 206 ? 17.845 5.016 -26.920 1.00 32.38 206 LYS A N 1
ATOM 1660 C CA . LYS A 1 206 ? 18.968 5.818 -26.409 1.00 32.38 206 LYS A CA 1
ATOM 1661 C C . LYS A 1 206 ? 19.986 4.945 -25.695 1.00 32.38 206 LYS A C 1
ATOM 1663 O O . LYS A 1 206 ? 19.555 4.146 -24.835 1.00 32.38 206 LYS A O 1
#

Radius of gyration: 22.58 Å; Cα contacts (8 Å, |Δi|>4): 223; chains: 1; bounding box: 67×37×79 Å

Solvent-accessible surface area (backbone atoms only — not comparable to full-atom values): 10821 Å² total; per-residue (Å²): 136,88,92,82,88,76,68,73,70,59,56,60,59,55,56,55,58,58,58,49,57,48,41,41,50,52,16,52,53,31,39,46,52,28,52,51,51,44,73,76,35,72,64,73,77,44,86,51,70,51,70,74,78,51,34,57,54,51,52,50,34,52,50,27,33,54,52,16,30,57,30,18,50,61,30,37,80,70,67,42,86,76,26,58,64,55,28,45,48,33,47,48,52,47,55,60,51,42,35,39,75,70,49,39,61,88,41,72,67,46,44,51,50,52,50,53,44,68,73,48,88,54,40,58,58,37,6,49,49,25,35,54,51,11,51,25,17,59,71,31,76,68,42,73,63,31,62,69,60,12,32,52,26,9,43,54,5,29,72,40,60,8,73,92,48,48,26,41,52,52,24,31,43,80,68,69,43,36,59,59,56,24,42,54,40,27,77,71,67,36,65,69,33,37,55,52,35,52,57,57,52,66,68,69,78,111

pLDDT: mean 74.83, std 16.95, range [31.98, 95.56]

Secondary structure (DSSP, 8-state):
-----SSHHHHHHHHHHHHHHHHHHHHHHHHHHHHHHHHH-GGGGSSSPPPTHHHHHHHHHHHHHHHHHHHHHHHHTTT-TTHHHHHHHHHHHHHHHHHHTT--TTSHHHHHHHHHHHHSS-HHHHHHHHHHHHHHHHHTSSS---HHHHHHHHHHHHHTT-GGGHHHHHHHHHTT-HHHHHHHHHHTT-HHHHHHHHHHHHTT--

Mean predicted aligned error: 12.29 Å